Protein AF-A0A958GG19-F1 (afdb_monomer)

Structure (mmCIF, N/CA/C/O backbone):
data_AF-A0A958GG19-F1
#
_entry.id   AF-A0A958GG19-F1
#
loop_
_atom_site.group_PDB
_atom_site.id
_atom_site.type_symbol
_atom_site.label_atom_id
_atom_site.label_alt_id
_atom_site.label_comp_id
_atom_site.label_asym_id
_atom_site.label_entity_id
_atom_site.label_seq_id
_atom_site.pdbx_PDB_ins_code
_atom_site.Cartn_x
_atom_site.Cartn_y
_atom_site.Cartn_z
_atom_site.occupancy
_atom_site.B_iso_or_equiv
_atom_site.auth_seq_id
_atom_site.auth_comp_id
_atom_site.auth_asym_id
_atom_site.auth_atom_id
_atom_site.pdbx_PDB_model_num
ATOM 1 N N . GLU A 1 1 ? 28.521 -25.015 -10.470 1.00 71.38 1 GLU A N 1
ATOM 2 C CA . GLU A 1 1 ? 29.334 -24.547 -11.617 1.00 71.38 1 GLU A CA 1
ATOM 3 C C . GLU A 1 1 ? 28.500 -24.433 -12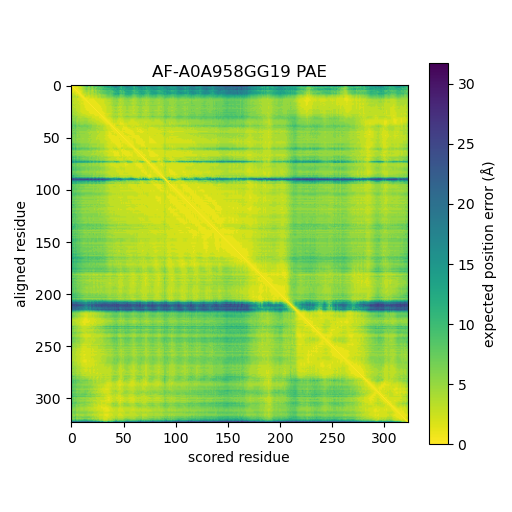.895 1.00 71.38 1 GLU A C 1
ATOM 5 O O . GLU A 1 1 ? 28.503 -23.379 -13.514 1.00 71.38 1 GLU A O 1
ATOM 10 N N . GLU A 1 2 ? 27.721 -25.461 -13.241 1.00 84.31 2 GLU A N 1
ATOM 11 C CA . GLU A 1 2 ? 26.825 -25.481 -14.412 1.00 84.31 2 GLU A CA 1
ATOM 12 C C . GLU A 1 2 ? 25.737 -24.392 -14.393 1.00 84.31 2 GLU A C 1
ATOM 14 O O . GLU A 1 2 ? 25.563 -23.687 -15.382 1.00 84.31 2 GLU A O 1
ATOM 19 N N . TYR A 1 3 ? 25.103 -24.155 -13.238 1.00 83.56 3 TYR A N 1
ATOM 20 C CA . TYR A 1 3 ? 24.168 -23.036 -13.052 1.00 83.56 3 TYR A CA 1
ATOM 21 C C . TYR A 1 3 ? 24.790 -21.683 -13.430 1.00 83.56 3 TYR A C 1
ATOM 23 O O . TYR A 1 3 ? 24.193 -20.913 -14.172 1.00 83.56 3 TYR A O 1
ATOM 31 N N . ASN A 1 4 ? 26.023 -21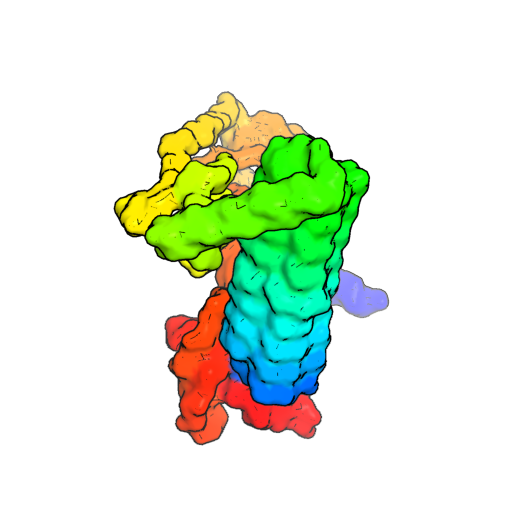.406 -12.989 1.00 82.62 4 ASN A N 1
ATOM 32 C CA . ASN A 1 4 ? 26.688 -20.136 -13.296 1.00 82.62 4 ASN A CA 1
ATOM 33 C C . ASN A 1 4 ? 26.999 -20.010 -14.792 1.00 82.62 4 ASN A C 1
ATOM 35 O O . ASN A 1 4 ? 26.775 -18.944 -15.356 1.00 82.62 4 ASN A O 1
ATOM 39 N N . LYS A 1 5 ? 27.430 -21.101 -15.443 1.00 84.56 5 LYS A N 1
ATOM 40 C CA . LYS A 1 5 ? 27.629 -21.137 -16.902 1.00 84.56 5 LYS A CA 1
ATOM 41 C C . LYS A 1 5 ? 26.323 -20.848 -17.645 1.00 84.56 5 LYS A C 1
ATOM 43 O O . LYS A 1 5 ? 26.326 -20.091 -18.606 1.00 84.56 5 LYS A O 1
ATOM 48 N N . HIS A 1 6 ? 25.201 -21.390 -17.171 1.00 84.69 6 HIS A N 1
ATOM 49 C CA . HIS A 1 6 ? 23.888 -21.130 -17.758 1.00 84.69 6 HIS A CA 1
ATOM 50 C C . HIS A 1 6 ? 23.424 -19.680 -17.541 1.00 84.69 6 HIS A C 1
ATOM 52 O O . HIS A 1 6 ? 22.935 -19.041 -18.468 1.00 84.69 6 HIS A O 1
ATOM 58 N N . ILE A 1 7 ? 23.646 -19.115 -16.350 1.00 83.06 7 ILE A N 1
ATOM 59 C CA . ILE A 1 7 ? 23.328 -17.709 -16.059 1.00 83.06 7 ILE A CA 1
ATOM 60 C C . ILE A 1 7 ? 24.134 -16.742 -16.936 1.00 83.06 7 ILE A C 1
ATOM 62 O O . ILE A 1 7 ? 23.624 -15.685 -17.313 1.00 83.06 7 ILE A O 1
ATOM 66 N N . GLU A 1 8 ? 25.377 -17.079 -17.277 1.00 84.19 8 GLU A N 1
ATOM 67 C CA . GLU A 1 8 ? 26.194 -16.266 -18.183 1.00 84.19 8 GLU A CA 1
ATOM 68 C C . GLU A 1 8 ? 25.620 -16.210 -19.607 1.00 84.19 8 GLU A C 1
ATOM 70 O O . GLU A 1 8 ? 25.700 -15.155 -20.241 1.00 84.19 8 GLU A O 1
ATOM 75 N N . LEU A 1 9 ? 24.945 -17.270 -20.077 1.00 85.69 9 LEU A N 1
ATOM 76 C CA . LEU A 1 9 ? 24.275 -17.288 -21.388 1.00 85.69 9 LEU A CA 1
ATOM 77 C C . LEU A 1 9 ? 23.154 -16.251 -21.493 1.00 85.69 9 LEU A C 1
ATOM 79 O O . LEU A 1 9 ? 22.874 -15.753 -22.582 1.00 85.69 9 LEU A O 1
ATOM 83 N N . PHE A 1 10 ? 22.537 -15.879 -20.368 1.00 87.38 10 PHE A N 1
ATOM 84 C CA . PHE A 1 10 ? 21.498 -14.854 -20.357 1.00 87.38 10 PHE A CA 1
ATOM 85 C C . PHE A 1 10 ? 22.021 -13.450 -20.644 1.00 87.38 10 PHE A C 1
ATOM 87 O O . PHE A 1 10 ? 21.194 -12.561 -20.812 1.00 87.38 10 PHE A O 1
ATOM 94 N N . ASN A 1 11 ? 23.345 -13.228 -20.672 1.00 90.94 11 ASN A N 1
ATOM 95 C CA . ASN A 1 11 ? 23.973 -11.938 -20.966 1.00 90.94 11 ASN A CA 1
ATOM 96 C C . ASN A 1 11 ? 23.213 -10.755 -20.334 1.00 90.94 11 ASN A C 1
ATOM 98 O O . ASN A 1 11 ? 22.752 -9.824 -21.000 1.00 90.94 11 ASN A O 1
ATOM 102 N N . ARG A 1 12 ? 23.031 -10.837 -19.011 1.00 92.38 12 ARG A N 1
ATOM 103 C CA . ARG A 1 12 ? 22.136 -9.949 -18.255 1.00 92.38 12 ARG A CA 1
ATOM 104 C C . ARG A 1 12 ? 22.552 -8.482 -18.270 1.00 92.38 12 ARG A C 1
ATOM 106 O O . ARG A 1 12 ? 21.773 -7.664 -17.807 1.00 92.38 12 ARG A O 1
ATOM 113 N N . GLY A 1 13 ? 23.738 -8.156 -18.788 1.00 95.31 13 GLY A N 1
ATOM 114 C CA . GLY A 1 13 ? 24.214 -6.787 -18.954 1.00 95.31 13 GLY A CA 1
ATOM 115 C C . GLY A 1 13 ? 23.685 -6.096 -20.212 1.00 95.31 13 GLY A C 1
ATOM 116 O O . GLY A 1 13 ? 23.807 -4.876 -20.298 1.00 95.31 13 GLY A O 1
ATOM 117 N N . SER A 1 14 ? 23.100 -6.840 -21.162 1.00 96.81 14 SER A N 1
ATOM 118 C CA . SER A 1 14 ? 22.491 -6.317 -22.392 1.00 96.81 14 SER A CA 1
ATOM 119 C C . SER A 1 14 ? 21.028 -5.924 -22.173 1.00 96.81 14 SER A C 1
ATOM 121 O O . SER A 1 14 ? 20.204 -6.736 -21.749 1.00 96.81 14 SER A O 1
ATOM 123 N N . TYR A 1 15 ? 20.675 -4.686 -22.524 1.00 95.69 15 TYR A N 1
ATOM 124 C CA . TYR A 1 15 ? 19.295 -4.201 -22.462 1.00 95.69 15 TYR A CA 1
ATOM 125 C C . TYR A 1 15 ? 18.375 -4.981 -23.410 1.00 95.69 15 TYR A C 1
ATOM 127 O O . TYR A 1 15 ? 17.296 -5.415 -23.001 1.00 95.69 15 TYR A O 1
ATOM 135 N N . LYS A 1 16 ? 18.799 -5.206 -24.661 1.00 94.88 16 LYS A N 1
ATOM 136 C CA . LYS A 1 16 ? 18.033 -6.004 -25.634 1.00 94.88 16 LYS A CA 1
ATOM 137 C C . LYS A 1 16 ? 17.792 -7.426 -25.138 1.00 94.88 16 LYS A C 1
ATOM 139 O O . LYS A 1 16 ? 16.675 -7.927 -25.274 1.00 94.88 16 LYS A O 1
ATOM 144 N N . GLN A 1 17 ? 18.806 -8.052 -24.542 1.00 95.19 17 GLN A N 1
ATOM 145 C CA . GLN A 1 17 ? 18.675 -9.408 -24.026 1.00 95.19 17 GLN A CA 1
ATOM 146 C C . GLN A 1 17 ? 17.726 -9.469 -22.826 1.00 95.19 17 GLN A C 1
ATOM 148 O O . GLN A 1 17 ? 16.834 -10.311 -22.817 1.00 95.19 17 GLN A O 1
ATOM 153 N N . ILE A 1 18 ? 17.837 -8.546 -21.863 1.00 94.06 18 ILE A N 1
ATOM 154 C CA . ILE A 1 18 ? 16.897 -8.466 -20.733 1.00 94.06 18 ILE A CA 1
ATOM 155 C C . ILE A 1 18 ? 15.462 -8.241 -21.214 1.00 94.06 18 ILE A C 1
ATOM 157 O O . ILE A 1 18 ? 14.554 -8.910 -20.733 1.00 94.06 18 ILE A O 1
ATOM 161 N N . LYS A 1 19 ? 15.239 -7.367 -22.202 1.00 93.25 19 LYS A N 1
ATOM 162 C CA . LYS A 1 19 ? 13.902 -7.146 -22.776 1.00 93.25 19 LYS A CA 1
ATOM 163 C C . LYS A 1 19 ? 13.336 -8.411 -23.432 1.00 93.25 19 LYS A C 1
ATOM 165 O O . LYS A 1 19 ? 12.156 -8.704 -23.272 1.00 93.25 19 LYS A O 1
ATOM 170 N N . SER A 1 20 ? 14.174 -9.166 -24.144 1.00 95.00 20 SER A N 1
ATOM 171 C CA . SER A 1 20 ? 13.795 -10.462 -24.721 1.00 95.00 20 SER A CA 1
ATOM 172 C C . SER A 1 20 ? 13.445 -11.487 -23.638 1.00 95.00 20 SER A C 1
ATOM 174 O O . SER A 1 20 ? 12.422 -12.159 -23.737 1.00 95.00 20 SER A O 1
ATOM 176 N N . LEU A 1 21 ? 14.253 -11.568 -22.577 1.00 93.44 21 LEU A N 1
ATOM 177 C CA . LEU A 1 21 ? 14.013 -12.471 -21.452 1.00 93.44 21 LEU A CA 1
ATOM 178 C C . LEU A 1 21 ? 12.729 -12.120 -20.699 1.00 93.44 21 LEU A C 1
ATOM 180 O O . LEU A 1 21 ? 11.957 -13.017 -20.397 1.00 93.44 21 LEU A O 1
ATOM 184 N N . LEU A 1 22 ? 12.461 -10.836 -20.447 1.00 92.25 22 LEU A N 1
ATOM 185 C CA . LEU A 1 22 ? 11.214 -10.400 -19.812 1.00 92.25 22 LEU A CA 1
ATOM 186 C C . LEU A 1 22 ? 9.989 -10.820 -20.629 1.00 92.25 22 LEU A C 1
ATOM 188 O O . LEU A 1 22 ? 9.039 -11.337 -20.058 1.00 92.25 22 LEU A O 1
ATOM 192 N N . LYS A 1 23 ? 10.043 -10.697 -21.960 1.00 93.75 23 LYS A N 1
ATOM 193 C CA . LYS A 1 23 ? 8.965 -11.173 -22.834 1.00 93.75 23 LYS A CA 1
ATOM 194 C C . LYS A 1 23 ? 8.771 -12.692 -22.743 1.00 93.75 23 LYS A C 1
ATOM 196 O O . LYS A 1 23 ? 7.641 -13.153 -22.655 1.00 93.75 23 LYS A O 1
ATOM 201 N N . GLN A 1 24 ? 9.859 -13.465 -22.732 1.00 94.12 24 GLN A N 1
ATOM 202 C CA . GLN A 1 24 ? 9.783 -14.922 -22.551 1.00 94.12 24 GLN A CA 1
ATOM 203 C C . GLN A 1 24 ? 9.192 -15.292 -21.188 1.00 94.12 24 GLN A C 1
ATOM 205 O O . GLN A 1 24 ? 8.419 -16.236 -21.087 1.00 94.12 24 GLN A O 1
ATOM 210 N N . VAL A 1 25 ? 9.537 -14.536 -20.144 1.00 93.06 25 VAL A N 1
ATOM 211 C CA . VAL A 1 25 ? 8.994 -14.712 -18.795 1.00 93.06 25 VAL A CA 1
ATOM 212 C C . VAL A 1 25 ? 7.498 -14.388 -18.759 1.00 93.06 25 VAL A C 1
ATOM 214 O O . VAL A 1 25 ? 6.735 -15.166 -18.199 1.00 93.06 25 VAL A O 1
ATOM 217 N N . GLU A 1 26 ? 7.058 -13.294 -19.386 1.00 92.50 26 GLU A N 1
ATOM 218 C CA . GLU A 1 26 ? 5.634 -12.952 -19.527 1.00 92.50 26 GLU A CA 1
ATOM 219 C C . GLU A 1 26 ? 4.858 -14.057 -20.261 1.00 92.50 26 GLU A C 1
ATOM 221 O O . GLU A 1 26 ? 3.823 -14.512 -19.780 1.00 92.50 26 GLU A O 1
ATOM 226 N N . GLU A 1 27 ? 5.375 -14.538 -21.395 1.00 94.75 27 GLU A N 1
ATOM 227 C CA . GLU A 1 27 ? 4.767 -15.632 -22.163 1.00 94.75 27 GLU A CA 1
ATOM 228 C C . GLU A 1 27 ? 4.726 -16.942 -21.370 1.00 94.75 27 GLU A C 1
ATOM 230 O O . GLU A 1 27 ? 3.723 -17.653 -21.405 1.00 94.75 27 GLU A O 1
ATOM 235 N N . PHE A 1 28 ? 5.790 -17.260 -20.632 1.00 94.62 28 PHE A N 1
ATOM 236 C CA . PHE A 1 28 ? 5.830 -18.427 -19.757 1.00 94.62 28 PHE A CA 1
ATOM 237 C C . PHE A 1 28 ? 4.744 -18.344 -18.682 1.00 94.62 28 PHE A C 1
ATOM 239 O O . PHE A 1 28 ? 3.958 -19.277 -18.537 1.00 94.62 28 PHE A O 1
ATOM 246 N N . TYR A 1 29 ? 4.654 -17.212 -17.982 1.00 92.44 29 TYR A N 1
ATOM 247 C CA . TYR A 1 29 ? 3.676 -17.012 -16.919 1.00 92.44 29 TYR A CA 1
ATOM 248 C C . TYR A 1 29 ? 2.234 -17.092 -17.418 1.00 92.44 29 TYR A C 1
ATOM 250 O O . TYR A 1 29 ? 1.408 -17.699 -16.752 1.00 92.44 29 TYR A O 1
ATOM 258 N N . LEU A 1 30 ? 1.926 -16.599 -18.620 1.00 92.81 30 LEU A N 1
ATOM 259 C CA . LEU A 1 30 ? 0.582 -16.737 -19.201 1.00 92.81 30 LEU A CA 1
ATOM 260 C C . LEU A 1 30 ? 0.135 -18.193 -19.408 1.00 92.81 30 LEU A C 1
ATOM 262 O O . LEU A 1 30 ? -1.064 -18.449 -19.485 1.00 92.81 30 LEU A O 1
ATOM 266 N N . ASN A 1 31 ? 1.077 -19.134 -19.493 1.00 93.62 31 ASN A N 1
ATOM 267 C CA . ASN A 1 31 ? 0.793 -20.560 -19.644 1.00 93.62 31 ASN A CA 1
ATOM 268 C C . ASN A 1 31 ? 0.763 -21.315 -18.309 1.00 93.62 31 ASN A C 1
ATOM 270 O O . ASN A 1 31 ? 0.554 -22.527 -18.306 1.00 93.62 31 ASN A O 1
ATOM 274 N N . MET A 1 32 ? 0.993 -20.631 -17.186 1.00 94.00 32 MET A N 1
ATOM 275 C CA . MET A 1 32 ? 0.968 -21.248 -15.866 1.00 94.00 32 MET A CA 1
ATOM 276 C C . MET A 1 32 ? -0.408 -21.120 -15.217 1.00 94.00 32 MET A C 1
ATOM 278 O O . MET A 1 32 ? -1.070 -20.093 -15.388 1.00 94.00 32 MET A O 1
ATOM 282 N N . PRO A 1 33 ? -0.859 -22.149 -14.478 1.00 94.12 33 PRO A N 1
ATOM 283 C CA . PRO A 1 33 ? -2.074 -22.042 -13.693 1.00 94.12 33 PRO A CA 1
ATOM 284 C C . PRO A 1 33 ? -1.827 -21.107 -12.505 1.00 94.12 33 PRO A C 1
ATOM 286 O O . PRO A 1 33 ? -0.784 -21.171 -11.856 1.00 94.12 33 PRO A O 1
ATOM 289 N N . TYR A 1 34 ? -2.810 -20.268 -12.199 1.00 94.12 34 TYR A N 1
ATOM 290 C CA . TYR A 1 34 ? -2.841 -19.422 -11.009 1.00 94.12 34 TYR A CA 1
ATOM 291 C C . TYR A 1 34 ? -4.049 -19.776 -10.148 1.00 94.12 34 TYR A C 1
ATOM 293 O O . TYR A 1 34 ? -5.128 -20.039 -10.694 1.00 94.12 34 TYR A O 1
ATOM 301 N N . PRO A 1 35 ? -3.919 -19.746 -8.812 1.00 94.75 35 PRO A N 1
ATOM 302 C CA . PRO A 1 35 ? -5.089 -19.796 -7.958 1.00 94.75 35 PRO A CA 1
ATOM 303 C C . PRO A 1 35 ? -5.872 -18.487 -8.114 1.00 94.75 35 PRO A C 1
ATOM 305 O O . PRO A 1 35 ? -5.291 -17.419 -8.297 1.00 94.75 35 PRO A O 1
ATOM 308 N N . ALA A 1 36 ? -7.199 -18.566 -8.040 1.00 94.88 36 ALA A N 1
ATOM 309 C CA . ALA A 1 36 ? -8.071 -17.395 -8.113 1.00 94.88 36 ALA A CA 1
ATOM 310 C C . ALA A 1 36 ? -7.736 -16.353 -7.038 1.00 94.88 36 ALA A C 1
ATOM 312 O O . ALA A 1 36 ? -7.729 -15.161 -7.332 1.00 94.88 36 ALA A O 1
ATOM 313 N N . CYS A 1 37 ? -7.399 -16.820 -5.837 1.00 94.88 37 CYS A N 1
ATOM 314 C CA . CYS A 1 37 ? -6.815 -16.029 -4.765 1.00 94.88 37 CYS A CA 1
ATOM 315 C C . CYS A 1 37 ? -5.697 -16.847 -4.111 1.00 94.88 37 CYS A C 1
ATOM 317 O O . CYS A 1 37 ? -5.840 -18.056 -3.925 1.00 94.88 37 CYS A O 1
ATOM 319 N N . ASP A 1 38 ? -4.601 -16.208 -3.726 1.00 93.69 38 ASP A N 1
ATOM 320 C CA . ASP A 1 38 ? -3.527 -16.837 -2.968 1.00 93.69 38 ASP A CA 1
ATOM 321 C C . ASP A 1 38 ? -3.896 -16.875 -1.480 1.00 93.69 38 ASP A C 1
ATOM 323 O O . ASP A 1 38 ? -3.748 -15.905 -0.732 1.00 93.69 38 ASP A O 1
ATOM 327 N N . MET A 1 39 ? -4.487 -17.991 -1.061 1.00 93.31 39 MET A N 1
ATOM 328 C CA . MET A 1 39 ? -5.016 -18.166 0.286 1.00 93.31 39 MET A CA 1
ATOM 329 C C . MET A 1 39 ? -4.652 -19.540 0.836 1.00 93.31 39 MET A C 1
ATOM 331 O O . MET A 1 39 ? -4.818 -20.556 0.161 1.00 93.31 39 MET A O 1
ATOM 335 N N . ASN A 1 40 ? -4.191 -19.602 2.088 1.00 92.06 40 ASN A N 1
ATOM 336 C CA . ASN A 1 40 ? -3.836 -20.876 2.710 1.00 92.06 40 ASN A CA 1
ATOM 337 C C . ASN A 1 40 ? -4.071 -20.889 4.229 1.00 92.06 40 ASN A C 1
ATOM 339 O O . ASN A 1 40 ? -3.765 -19.921 4.921 1.00 92.06 40 ASN A O 1
ATOM 343 N N . ARG A 1 41 ? -4.546 -22.027 4.756 1.00 94.12 41 ARG A N 1
ATOM 344 C CA . ARG A 1 41 ? -4.829 -22.251 6.188 1.00 94.12 41 ARG A CA 1
ATOM 345 C C . ARG A 1 41 ? -5.747 -21.182 6.791 1.00 94.12 41 ARG A C 1
ATOM 347 O O . ARG A 1 41 ? -5.449 -20.630 7.843 1.00 94.12 41 ARG A O 1
ATOM 354 N N . ASN A 1 42 ? -6.857 -20.898 6.115 1.00 95.88 42 ASN A N 1
ATOM 355 C CA . ASN A 1 42 ? -7.826 -19.900 6.557 1.00 95.88 42 ASN A CA 1
ATOM 356 C C . ASN A 1 42 ? -9.183 -20.522 6.894 1.00 95.88 42 ASN A C 1
ATOM 358 O O . ASN A 1 42 ? -9.569 -21.526 6.297 1.00 95.88 42 ASN A O 1
ATOM 362 N N . GLU A 1 43 ? -9.931 -19.876 7.785 1.00 97.31 43 GLU A N 1
ATOM 363 C CA . GLU A 1 43 ? -11.316 -20.220 8.124 1.00 97.31 43 GLU A CA 1
ATOM 364 C C . GLU A 1 43 ? -12.219 -19.007 7.859 1.00 97.31 43 GLU A C 1
ATOM 366 O O . GLU A 1 43 ? -12.044 -17.960 8.473 1.00 97.31 43 GLU A O 1
ATOM 371 N N . ASN A 1 44 ? -13.193 -19.130 6.952 1.00 96.62 44 ASN A N 1
ATOM 372 C CA . ASN A 1 44 ? -14.143 -18.057 6.615 1.00 96.62 44 ASN A CA 1
ATOM 373 C C . ASN A 1 44 ? -13.477 -16.721 6.226 1.00 96.62 44 ASN A C 1
ATOM 375 O O . ASN A 1 44 ? -13.855 -15.663 6.727 1.00 96.62 44 ASN A O 1
ATOM 379 N N . CYS A 1 45 ? -12.483 -16.764 5.336 1.00 96.81 45 CYS A N 1
ATOM 380 C CA . CYS A 1 45 ? -11.820 -15.561 4.832 1.00 96.81 45 CYS A CA 1
ATOM 381 C C . CYS A 1 45 ? -12.172 -15.285 3.367 1.00 96.81 45 CYS A C 1
ATOM 383 O O . CYS A 1 45 ? -12.421 -16.213 2.597 1.00 96.81 45 CYS A O 1
ATOM 385 N N . SER A 1 46 ? -12.118 -14.016 2.967 1.00 95.81 46 SER A N 1
ATOM 386 C CA . SER A 1 46 ? -12.229 -13.577 1.573 1.00 95.81 46 SER A CA 1
ATOM 387 C C . SER A 1 46 ? -11.240 -12.454 1.267 1.00 95.81 46 SER A C 1
ATOM 389 O O . SER A 1 46 ? -10.993 -11.595 2.114 1.00 95.81 46 SER A O 1
ATOM 391 N N . GLY A 1 47 ? -10.683 -12.472 0.055 1.00 95.44 47 GLY A N 1
ATOM 392 C CA . GLY A 1 47 ? -9.707 -11.499 -0.435 1.00 95.44 47 GLY A CA 1
ATOM 393 C C . GLY A 1 47 ? -8.525 -12.185 -1.115 1.00 95.44 47 GLY A C 1
ATOM 394 O O . GLY A 1 47 ? -8.730 -13.203 -1.772 1.00 95.44 47 GLY A O 1
ATOM 395 N N . ASP A 1 48 ? -7.314 -11.650 -0.975 1.00 95.25 48 ASP A N 1
ATOM 396 C CA . ASP A 1 48 ? -6.098 -12.206 -1.593 1.00 95.25 48 ASP A CA 1
ATOM 397 C C . ASP A 1 48 ? -4.902 -12.133 -0.640 1.00 95.25 48 ASP A C 1
ATOM 399 O O . ASP A 1 48 ? -4.874 -11.280 0.247 1.00 95.25 48 ASP A O 1
ATOM 403 N N . PHE A 1 49 ? -3.908 -13.004 -0.812 1.00 94.81 49 PHE A N 1
ATOM 404 C CA . PHE A 1 49 ? -2.724 -13.092 0.058 1.00 94.81 49 PHE A CA 1
ATOM 405 C C . PHE A 1 49 ? -3.063 -13.226 1.556 1.00 94.81 49 PHE A C 1
ATOM 407 O O . PHE A 1 49 ? -2.454 -12.579 2.413 1.00 94.81 49 PHE A O 1
ATOM 414 N N . ILE A 1 50 ? -4.044 -14.067 1.890 1.00 96.12 50 ILE A N 1
ATOM 415 C CA . ILE A 1 50 ? -4.474 -14.288 3.278 1.00 96.12 50 ILE A CA 1
ATOM 416 C C . ILE A 1 50 ? -3.918 -15.613 3.792 1.00 96.12 50 ILE A C 1
ATOM 418 O O . ILE A 1 50 ? -4.086 -16.652 3.148 1.00 96.12 50 ILE A O 1
ATOM 422 N N . TYR A 1 51 ? -3.318 -15.606 4.982 1.00 96.50 51 TYR A N 1
ATOM 423 C CA . TYR A 1 51 ? -2.679 -16.794 5.546 1.00 96.50 51 TYR A CA 1
ATOM 424 C C . TYR A 1 51 ? -2.943 -16.959 7.041 1.00 96.50 51 TYR A C 1
ATOM 426 O O . TYR A 1 51 ? -2.864 -15.986 7.794 1.00 96.50 51 TYR A O 1
ATOM 434 N N . ASN A 1 52 ? -3.174 -18.197 7.490 1.00 97.62 52 ASN A N 1
ATOM 435 C CA . ASN A 1 52 ? -3.328 -18.547 8.912 1.00 97.62 52 ASN A CA 1
ATOM 436 C C . ASN A 1 52 ? -4.363 -17.667 9.641 1.00 97.62 52 ASN A C 1
ATOM 438 O O . ASN A 1 52 ? -4.137 -17.272 10.782 1.00 97.62 52 ASN A O 1
ATOM 442 N N . SER A 1 53 ? -5.439 -17.279 8.959 1.00 97.62 53 SER A N 1
ATOM 443 C CA . SER A 1 53 ? -6.362 -16.245 9.437 1.00 97.62 53 SER A CA 1
ATOM 444 C C . SER A 1 53 ? -7.800 -16.748 9.498 1.00 97.62 53 SER A C 1
ATOM 446 O O . SER A 1 53 ? -8.167 -17.707 8.816 1.00 97.62 53 SER A O 1
ATOM 448 N N . LYS A 1 54 ? -8.630 -16.088 10.304 1.00 98.00 54 LYS A N 1
ATOM 449 C CA . LYS A 1 54 ? -10.015 -16.492 10.550 1.00 98.00 54 LYS A CA 1
ATOM 450 C C . LYS A 1 54 ? -10.977 -15.310 10.484 1.00 98.00 54 LYS A C 1
ATOM 452 O O . LYS A 1 54 ? -10.653 -14.226 10.955 1.00 98.00 54 LYS A O 1
ATOM 457 N N . ASN A 1 55 ? -12.157 -15.508 9.899 1.00 97.69 55 ASN A N 1
ATOM 458 C CA . ASN A 1 55 ? -13.220 -14.498 9.805 1.00 97.69 55 ASN A CA 1
ATOM 459 C C . ASN A 1 55 ? -12.740 -13.144 9.235 1.00 97.69 55 ASN A C 1
ATOM 461 O O . ASN A 1 55 ? -13.176 -12.081 9.677 1.00 97.69 55 ASN A O 1
ATOM 465 N N . CYS A 1 56 ? -11.803 -13.171 8.284 1.00 96.88 56 CYS A N 1
ATOM 466 C CA . CYS A 1 56 ? -11.270 -11.968 7.646 1.00 96.88 56 CYS A CA 1
ATOM 467 C C . CYS A 1 56 ? -12.003 -11.701 6.331 1.00 96.88 56 CYS A C 1
ATOM 469 O O . CYS A 1 56 ? -11.822 -12.431 5.356 1.00 96.88 56 CYS A O 1
ATOM 471 N N . ASN A 1 57 ? -12.829 -10.659 6.300 1.00 96.19 57 ASN A N 1
ATOM 472 C CA . ASN A 1 57 ? -13.713 -10.380 5.173 1.00 96.19 57 ASN A CA 1
ATOM 473 C C . ASN A 1 57 ? -13.151 -9.275 4.275 1.00 96.19 57 ASN A C 1
ATOM 475 O O . ASN A 1 57 ? -12.926 -8.150 4.722 1.00 96.19 57 ASN A O 1
ATOM 479 N N . ASN A 1 58 ? -12.988 -9.597 2.992 1.00 95.00 58 ASN A N 1
ATOM 480 C CA . ASN A 1 58 ? -12.476 -8.706 1.955 1.00 95.00 58 ASN A CA 1
ATOM 481 C C . ASN A 1 58 ? -11.146 -8.031 2.348 1.00 95.00 58 ASN A C 1
ATOM 483 O O . ASN A 1 58 ? -10.986 -6.817 2.226 1.00 95.00 58 ASN A O 1
ATOM 487 N N . CYS A 1 59 ? -10.217 -8.825 2.887 1.00 95.31 59 CYS A N 1
ATOM 488 C CA . CYS A 1 59 ? -8.882 -8.378 3.279 1.00 95.31 59 CYS A CA 1
ATOM 489 C C . CYS A 1 59 ? -7.868 -8.734 2.196 1.00 95.31 59 CYS A C 1
ATOM 491 O O . CYS A 1 59 ? -7.902 -9.813 1.623 1.00 95.31 59 CYS A O 1
ATOM 493 N N . PHE A 1 60 ? -6.905 -7.866 1.953 1.00 93.94 60 PHE A N 1
ATOM 494 C CA . PHE A 1 60 ? -5.870 -8.103 0.965 1.00 93.94 60 PHE A CA 1
ATOM 495 C C . PHE A 1 60 ? -4.526 -8.041 1.686 1.00 93.94 60 PHE A C 1
ATOM 497 O O . PHE A 1 60 ? -4.237 -7.107 2.425 1.00 93.94 60 PHE A O 1
ATOM 504 N N . THR A 1 61 ? -3.728 -9.084 1.542 1.00 91.19 61 THR A N 1
ATOM 505 C CA . THR A 1 61 ? -2.482 -9.297 2.277 1.00 91.19 61 THR A CA 1
ATOM 506 C C . THR A 1 61 ? -2.622 -9.180 3.795 1.00 91.19 61 THR A C 1
ATOM 508 O O . THR A 1 61 ? -2.471 -8.120 4.413 1.00 91.19 61 THR A O 1
ATOM 511 N N . THR A 1 62 ? -2.915 -10.309 4.429 1.00 93.25 62 THR A N 1
ATOM 512 C CA . THR A 1 62 ? -3.077 -10.398 5.881 1.00 93.25 62 THR A CA 1
ATOM 513 C C . THR A 1 62 ? -2.616 -11.763 6.375 1.00 93.25 62 THR A C 1
ATOM 515 O O . THR A 1 62 ? -2.930 -12.795 5.786 1.00 93.25 62 THR A O 1
ATOM 518 N N . VAL A 1 63 ? -1.868 -11.778 7.475 1.00 95.44 63 VAL A N 1
ATOM 519 C CA . VAL A 1 63 ? -1.311 -13.004 8.059 1.00 95.44 63 VAL A CA 1
ATOM 520 C C . VAL A 1 63 ? -1.676 -13.077 9.536 1.00 95.44 63 VAL A C 1
ATOM 522 O O . VAL A 1 63 ? -1.616 -12.058 10.224 1.00 95.44 63 VAL A O 1
ATOM 525 N N . GLU A 1 64 ? -2.041 -14.264 10.026 1.00 96.88 64 GLU A N 1
ATOM 526 C CA . GLU A 1 64 ? -2.295 -14.526 11.454 1.00 96.88 64 GLU A CA 1
ATOM 527 C C . GLU A 1 64 ? -3.298 -13.549 12.091 1.00 96.88 64 GLU A C 1
ATOM 529 O O . GLU A 1 64 ? -3.064 -13.035 13.181 1.00 96.88 64 GLU A O 1
ATOM 534 N N . SER A 1 65 ? -4.388 -13.234 11.390 1.00 96.50 65 SER A N 1
ATOM 535 C CA . SER A 1 65 ? -5.383 -12.259 11.856 1.00 96.50 65 SER A CA 1
ATOM 536 C C . SER A 1 65 ? -6.759 -12.888 12.055 1.00 96.50 65 SER A C 1
ATOM 538 O O . SER A 1 65 ? -7.106 -13.872 11.397 1.00 96.50 65 SER A O 1
ATOM 540 N N . GLU A 1 66 ? -7.547 -12.323 12.968 1.00 96.75 66 GLU A N 1
ATOM 541 C CA . GLU A 1 66 ? -8.882 -12.824 13.310 1.00 96.75 66 GLU A CA 1
ATOM 542 C C . GLU A 1 66 ? -9.905 -11.689 13.405 1.00 96.75 66 GLU A C 1
ATOM 544 O O . GLU A 1 66 ? -9.594 -10.597 13.888 1.00 96.75 66 GLU A O 1
ATOM 549 N N . ASP A 1 67 ? -11.127 -11.954 12.940 1.00 96.69 67 ASP A N 1
ATOM 550 C CA . ASP A 1 67 ? -12.271 -11.038 13.019 1.00 96.69 67 ASP A CA 1
ATOM 551 C C . ASP A 1 67 ? -11.946 -9.649 12.446 1.00 96.69 67 ASP A C 1
ATOM 553 O O . ASP A 1 67 ? -12.124 -8.616 13.097 1.00 96.69 67 ASP A O 1
ATOM 557 N N . CYS A 1 68 ? -11.407 -9.628 11.223 1.00 95.75 68 CYS A N 1
ATOM 558 C CA . CYS A 1 68 ? -11.006 -8.397 10.550 1.00 95.75 68 CYS A CA 1
ATOM 559 C C . CYS A 1 68 ? -11.830 -8.113 9.292 1.00 95.75 68 CYS A C 1
ATOM 561 O O . CYS A 1 68 ? -12.373 -9.020 8.661 1.00 95.75 68 CYS A O 1
ATOM 563 N N . SER A 1 69 ? -11.946 -6.846 8.899 1.00 94.62 69 SER A N 1
ATOM 564 C CA . SER A 1 69 ? -12.593 -6.479 7.631 1.00 94.62 69 SER A CA 1
ATOM 565 C C . SER A 1 69 ? -11.887 -5.315 6.938 1.00 94.62 69 SER A C 1
ATOM 567 O O . SER A 1 69 ? -11.521 -4.338 7.580 1.00 94.62 69 SER A O 1
ATOM 569 N N . PHE A 1 70 ? -11.698 -5.434 5.623 1.00 86.69 70 PHE A N 1
ATOM 570 C CA . PHE A 1 70 ? -11.112 -4.415 4.737 1.00 86.69 70 PHE A CA 1
ATOM 571 C C . PHE A 1 70 ? -9.692 -3.919 5.105 1.00 86.69 70 PHE A C 1
ATOM 573 O O . PHE A 1 70 ? -9.448 -2.715 5.166 1.00 86.69 70 PHE A O 1
ATOM 580 N N . VAL A 1 71 ? -8.723 -4.817 5.334 1.00 81.31 71 VAL A N 1
ATOM 581 C CA . VAL A 1 71 ? -7.305 -4.438 5.566 1.00 81.31 71 VAL A CA 1
ATOM 582 C C . VAL A 1 71 ? -6.438 -4.664 4.314 1.00 81.31 71 VAL A C 1
ATOM 584 O O . VAL A 1 71 ? -6.532 -5.748 3.750 1.00 81.31 71 VAL A O 1
ATOM 587 N N . PHE A 1 72 ? -5.592 -3.700 3.893 1.00 81.56 72 PHE A N 1
ATOM 588 C CA . PHE A 1 72 ? -4.609 -3.843 2.779 1.00 81.56 72 PHE A CA 1
ATOM 589 C C . PHE A 1 72 ? -3.314 -3.008 2.935 1.00 81.56 72 PHE A C 1
ATOM 591 O O . PHE A 1 72 ? -3.132 -1.988 2.295 1.00 81.56 72 PHE A O 1
ATOM 598 N N . GLU A 1 73 ? -2.308 -3.305 3.740 1.00 79.62 73 GLU A N 1
ATOM 599 C CA . GLU A 1 73 ? -1.843 -4.600 4.221 1.00 79.62 73 GLU A CA 1
ATOM 600 C C . GLU A 1 73 ? -1.666 -4.605 5.739 1.00 79.62 73 GLU A C 1
ATOM 602 O O . GLU A 1 73 ? -1.505 -3.553 6.361 1.00 79.62 73 GLU A O 1
ATOM 607 N N . GLY A 1 74 ? -1.624 -5.790 6.337 1.00 82.56 74 GLY A N 1
ATOM 608 C CA . GLY A 1 74 ? -1.385 -5.937 7.763 1.00 82.56 74 GLY A CA 1
ATOM 609 C C . GLY A 1 74 ? -0.977 -7.342 8.173 1.00 82.56 74 GLY A C 1
ATOM 610 O O . GLY A 1 74 ? -0.702 -8.207 7.345 1.00 82.56 74 GLY A O 1
ATOM 611 N N . GLY A 1 75 ? -0.929 -7.581 9.476 1.00 90.31 75 GLY A N 1
ATOM 612 C CA . GLY A 1 75 ? -0.636 -8.897 10.028 1.00 90.31 75 GLY A CA 1
ATOM 613 C C . GLY A 1 75 ? -0.730 -8.885 11.542 1.00 90.31 75 GLY A C 1
ATOM 614 O O . GLY A 1 75 ? -0.440 -7.866 12.166 1.00 90.31 75 GLY A O 1
ATOM 615 N N . ARG A 1 76 ? -1.144 -10.014 12.120 1.00 95.38 76 ARG A N 1
ATOM 616 C CA . ARG A 1 76 ? -1.403 -10.160 13.558 1.00 95.38 76 ARG A CA 1
ATOM 617 C C . ARG A 1 76 ? -2.367 -9.094 14.078 1.00 95.38 76 ARG A C 1
ATOM 619 O O . ARG A 1 76 ? -2.127 -8.487 15.121 1.00 95.38 76 ARG A O 1
ATOM 626 N N . ASN A 1 77 ? -3.436 -8.860 13.317 1.00 95.38 77 ASN A N 1
ATOM 627 C CA . ASN A 1 77 ? -4.513 -7.950 13.681 1.00 95.38 77 ASN A CA 1
ATOM 628 C C . ASN A 1 77 ? -5.721 -8.738 14.194 1.00 95.38 77 ASN A C 1
ATOM 630 O O . ASN A 1 77 ? -6.061 -9.789 13.655 1.00 95.38 77 ASN A O 1
ATOM 634 N N . PHE A 1 78 ? -6.379 -8.229 15.233 1.00 95.25 78 PHE A N 1
ATOM 635 C CA . PHE A 1 78 ? -7.500 -8.920 15.871 1.00 95.25 78 PHE A CA 1
ATOM 636 C C . PHE A 1 78 ? -8.652 -7.960 16.113 1.00 95.25 78 PHE A C 1
ATOM 638 O O . PHE A 1 78 ? -8.427 -6.889 16.678 1.00 95.25 78 PHE A O 1
ATOM 645 N N . ASN A 1 79 ? -9.879 -8.360 15.766 1.00 95.00 79 ASN A N 1
ATOM 646 C CA . ASN A 1 79 ? -11.086 -7.552 15.955 1.00 95.00 79 ASN A CA 1
ATOM 647 C C . ASN A 1 79 ? -10.894 -6.129 15.417 1.00 95.00 79 ASN A C 1
ATOM 649 O O . ASN A 1 79 ? -10.945 -5.175 16.184 1.00 95.00 79 ASN A O 1
ATOM 653 N N . SER A 1 80 ? -10.549 -5.968 14.145 1.00 94.31 80 SER A N 1
ATOM 654 C CA . SER A 1 80 ? -10.194 -4.657 13.591 1.00 94.31 80 SER A CA 1
ATOM 655 C C . SER A 1 80 ? -10.757 -4.472 12.194 1.00 94.31 80 SER A C 1
ATOM 657 O O . SER A 1 80 ? -10.932 -5.431 11.451 1.00 94.31 80 SER A O 1
ATOM 659 N N . GLN A 1 81 ? -11.030 -3.240 11.800 1.00 93.56 81 GLN A N 1
ATOM 660 C CA . GLN A 1 81 ? -11.595 -2.976 10.483 1.00 93.56 81 GLN A CA 1
ATOM 661 C C . GLN A 1 81 ? -10.943 -1.746 9.839 1.00 93.56 81 GLN A C 1
ATOM 663 O O . GLN A 1 81 ? -10.268 -0.993 10.530 1.00 93.56 81 GLN A O 1
ATOM 668 N N . ASP A 1 82 ? -11.061 -1.642 8.514 1.00 93.44 82 ASP A N 1
ATOM 669 C CA . ASP A 1 82 ? -10.593 -0.566 7.638 1.00 93.44 82 ASP A CA 1
ATOM 670 C C . ASP A 1 82 ? -9.157 -0.085 7.935 1.00 93.44 82 ASP A C 1
ATOM 672 O O . ASP A 1 82 ? -8.895 1.064 8.294 1.00 93.44 82 ASP A O 1
ATOM 676 N N . LEU A 1 83 ? -8.185 -0.985 7.790 1.00 94.00 83 LEU A N 1
ATOM 677 C CA . LEU A 1 83 ? -6.778 -0.680 8.059 1.00 94.00 83 LEU A CA 1
ATOM 678 C C . LEU A 1 83 ? -5.955 -0.583 6.767 1.00 94.00 83 LEU A C 1
ATOM 680 O O . LEU A 1 83 ? -6.174 -1.322 5.808 1.00 94.00 83 LEU A O 1
ATOM 684 N N . TYR A 1 84 ? -4.923 0.262 6.770 1.00 94.50 84 TYR A N 1
ATOM 685 C CA . TYR A 1 84 ? -3.948 0.336 5.678 1.00 94.50 84 TYR A CA 1
ATOM 686 C C . TYR A 1 84 ? -2.516 0.404 6.216 1.00 94.50 84 TYR A C 1
ATOM 688 O O . TYR A 1 84 ? -2.141 1.378 6.871 1.00 94.50 84 TYR A O 1
ATOM 696 N N . ALA A 1 85 ? -1.704 -0.616 5.920 1.00 94.38 85 ALA A N 1
ATOM 697 C CA . ALA A 1 85 ? -0.335 -0.767 6.427 1.00 94.38 85 ALA A CA 1
ATOM 698 C C . ALA A 1 85 ? -0.273 -0.810 7.970 1.00 94.38 85 ALA A C 1
ATOM 700 O O . ALA A 1 85 ? 0.431 -0.021 8.600 1.00 94.38 85 ALA A O 1
ATOM 701 N N . VAL A 1 86 ? -1.047 -1.702 8.596 1.00 94.56 86 VAL A N 1
ATOM 702 C CA . VAL A 1 86 ? -1.168 -1.794 10.064 1.00 94.56 86 VAL A CA 1
ATOM 703 C C . VAL A 1 86 ? -0.835 -3.191 10.566 1.00 94.56 86 VAL A C 1
ATOM 705 O O . VAL A 1 86 ? -1.378 -4.173 10.067 1.00 94.56 86 VAL A O 1
ATOM 708 N N . TYR A 1 87 ? 0.024 -3.282 11.581 1.00 94.00 87 TYR A N 1
ATOM 709 C CA . TYR A 1 87 ? 0.572 -4.554 12.059 1.00 94.00 87 TYR A CA 1
ATOM 710 C C . TYR A 1 87 ? 0.510 -4.673 13.579 1.00 94.00 87 TYR A C 1
ATOM 712 O O . TYR A 1 87 ? 0.721 -3.694 14.292 1.00 94.00 87 TYR A O 1
ATOM 720 N N . ASP A 1 88 ? 0.352 -5.890 14.086 1.00 93.94 88 ASP A N 1
ATOM 721 C CA . ASP A 1 88 ? 0.480 -6.224 15.509 1.00 93.94 88 ASP A CA 1
ATOM 722 C C . ASP A 1 88 ? -0.507 -5.464 16.401 1.00 93.94 88 ASP A C 1
ATOM 724 O O . ASP A 1 88 ? -0.158 -4.973 17.479 1.00 93.94 88 ASP A O 1
ATOM 728 N N . CYS A 1 89 ? -1.742 -5.320 15.931 1.00 88.81 89 CYS A N 1
ATOM 729 C CA . CYS A 1 89 ? -2.799 -4.636 16.660 1.00 88.81 89 CYS A CA 1
ATOM 730 C C . CYS A 1 89 ? -3.756 -5.647 17.287 1.00 88.81 89 CYS A C 1
ATOM 732 O O . CYS A 1 89 ? -4.323 -6.505 16.615 1.00 88.81 89 CYS A O 1
ATOM 734 N N . SER A 1 90 ? -3.975 -5.531 18.592 1.00 74.81 90 SER A N 1
ATOM 735 C CA . SER A 1 90 ? -4.906 -6.389 19.314 1.00 74.81 90 SER A CA 1
ATOM 736 C C . SER A 1 90 ? -6.158 -5.597 19.696 1.00 74.81 90 SER A C 1
ATOM 738 O O . SER A 1 90 ? -6.106 -4.669 20.494 1.00 74.81 90 SER A O 1
ATOM 740 N N . GLY A 1 91 ? -7.318 -5.962 19.150 1.00 74.38 91 GLY A N 1
ATOM 741 C CA . GLY A 1 91 ? -8.610 -5.374 19.529 1.00 74.38 91 GLY A CA 1
ATOM 742 C C . GLY A 1 91 ? -8.999 -4.113 18.749 1.00 74.38 91 GLY A C 1
ATOM 743 O O . GLY A 1 91 ? -8.230 -3.642 17.929 1.00 74.38 91 GLY A O 1
ATOM 744 N N . LEU A 1 92 ? -10.199 -3.584 19.042 1.00 78.75 92 LEU A N 1
ATOM 745 C CA . LEU A 1 92 ? -11.086 -2.747 18.197 1.00 78.75 92 LEU A CA 1
ATOM 746 C C . LEU A 1 92 ? -10.500 -1.453 17.593 1.00 78.75 92 LEU A C 1
ATOM 748 O O . LEU A 1 92 ? -10.976 -0.350 17.868 1.00 78.75 92 LEU A O 1
ATOM 752 N N . VAL A 1 93 ? -9.495 -1.600 16.729 1.00 90.00 93 VAL A N 1
ATOM 753 C CA . VAL A 1 93 ? -8.978 -0.569 15.825 1.00 90.00 93 VAL A CA 1
ATOM 754 C C . VAL A 1 93 ? -9.888 -0.467 14.606 1.00 90.00 93 VAL A C 1
ATOM 756 O O . VAL A 1 93 ? -10.219 -1.489 14.015 1.00 90.00 93 VAL A O 1
ATOM 759 N N . TYR A 1 94 ? -10.298 0.747 14.215 1.00 86.75 94 TYR A N 1
ATOM 760 C CA . TYR A 1 94 ? -11.263 0.909 13.113 1.00 86.75 94 TYR A CA 1
ATOM 761 C C . TYR A 1 94 ? -10.818 1.728 11.896 1.00 86.75 94 TYR A C 1
ATOM 763 O O . TYR A 1 94 ? -11.270 1.446 10.813 1.00 86.75 94 TYR A O 1
ATOM 771 N N . GLN A 1 95 ? -9.957 2.728 11.974 1.00 84.94 95 GLN A N 1
ATOM 772 C CA . GLN A 1 95 ? -9.407 3.321 10.746 1.00 84.94 95 GLN A CA 1
ATOM 773 C C . GLN A 1 95 ? -8.016 3.772 11.119 1.00 84.94 95 GLN A C 1
ATOM 775 O O . GLN A 1 95 ? -7.848 4.797 11.785 1.00 84.94 95 GLN A O 1
ATOM 780 N N . ALA A 1 96 ? -7.033 2.933 10.832 1.00 95.31 96 ALA A N 1
ATOM 781 C CA . ALA A 1 96 ? -5.647 3.218 11.143 1.00 95.31 96 ALA A CA 1
ATOM 782 C C . ALA A 1 96 ? -4.794 3.097 9.888 1.00 95.31 96 ALA A C 1
ATOM 784 O O . ALA A 1 96 ? -5.004 2.223 9.046 1.00 95.31 96 ALA A O 1
ATOM 785 N N . VAL A 1 97 ? -3.822 3.995 9.783 1.00 95.12 97 VAL A N 1
ATOM 786 C CA . VAL A 1 97 ? -2.908 4.082 8.648 1.00 95.12 97 VAL A CA 1
ATOM 787 C C . VAL A 1 97 ? -1.476 4.032 9.162 1.00 95.12 97 VAL A C 1
ATOM 789 O O . VAL A 1 97 ? -1.127 4.788 10.073 1.00 95.12 97 VAL A O 1
ATOM 792 N N . ASN A 1 98 ? -0.648 3.166 8.574 1.00 94.94 98 ASN A N 1
ATOM 793 C CA . ASN A 1 98 ? 0.793 3.079 8.836 1.00 94.94 98 ASN A CA 1
ATOM 794 C C . ASN A 1 98 ? 1.133 2.981 10.337 1.00 94.94 98 ASN A C 1
ATOM 796 O O . ASN A 1 98 ? 1.867 3.805 10.873 1.00 94.94 98 ASN A O 1
ATOM 800 N N . SER A 1 99 ? 0.521 2.044 11.058 1.00 95.88 99 SER A N 1
ATOM 801 C CA . SER A 1 99 ? 0.541 2.022 12.530 1.00 95.88 99 SER A CA 1
ATOM 802 C C . SER A 1 99 ? 0.819 0.624 13.085 1.00 95.88 99 SER A C 1
ATOM 804 O O . SER A 1 99 ? 0.655 -0.375 12.390 1.00 95.88 99 SER A O 1
ATOM 806 N N . THR A 1 100 ? 1.272 0.529 14.339 1.00 96.19 100 THR A N 1
ATOM 807 C CA . THR A 1 100 ? 1.519 -0.781 14.973 1.00 96.19 100 THR A CA 1
ATOM 808 C C . THR A 1 100 ? 1.331 -0.763 16.484 1.00 96.19 100 THR A C 1
ATOM 810 O O . THR A 1 100 ? 1.444 0.298 17.102 1.00 96.19 100 THR A O 1
ATOM 813 N N . GLY A 1 101 ? 1.057 -1.918 17.094 1.00 96.00 101 GLY A N 1
ATOM 814 C CA . GLY A 1 101 ? 0.952 -2.037 18.549 1.00 96.00 101 GLY A CA 1
ATOM 815 C C . GLY A 1 101 ? -0.213 -1.224 19.108 1.00 96.00 101 GLY A C 1
ATOM 816 O O . GLY A 1 101 ? -0.058 -0.516 20.102 1.00 96.00 101 GLY A O 1
ATOM 817 N N . LEU A 1 102 ? -1.351 -1.248 18.416 1.00 96.88 102 LEU A N 1
ATOM 818 C CA . LEU A 1 102 ? -2.548 -0.516 18.826 1.00 96.88 102 LEU A CA 1
ATOM 819 C C . LEU A 1 102 ? -3.479 -1.421 19.631 1.00 96.88 102 LEU A C 1
ATOM 821 O O . LEU A 1 102 ? -3.634 -2.597 19.304 1.00 96.88 102 LEU A O 1
ATOM 825 N N . TYR A 1 103 ? -4.118 -0.843 20.645 1.00 96.31 103 TYR A N 1
ATOM 826 C CA . TYR A 1 103 ? -5.150 -1.499 21.446 1.00 96.31 103 TYR A CA 1
ATOM 827 C C . TYR A 1 103 ? -6.262 -0.506 21.788 1.00 96.31 103 TYR A C 1
ATOM 829 O O . TYR A 1 103 ? -5.975 0.608 22.230 1.00 96.31 103 TYR A O 1
ATOM 837 N N . ASN A 1 104 ? -7.529 -0.885 21.597 1.00 95.69 104 ASN A N 1
ATOM 838 C CA . ASN A 1 104 ? -8.694 -0.053 21.948 1.00 95.69 104 ASN A CA 1
ATOM 839 C C . ASN A 1 104 ? -8.553 1.419 21.487 1.00 95.69 104 ASN A C 1
ATOM 841 O O . ASN A 1 104 ? -8.646 2.352 22.284 1.00 95.69 104 ASN A O 1
ATOM 845 N N . SER A 1 105 ? -8.198 1.631 20.218 1.00 95.50 105 SER A N 1
ATOM 846 C CA . SER A 1 105 ? -7.844 2.952 19.680 1.00 95.50 105 SER A CA 1
ATOM 847 C C . SER A 1 105 ? -8.436 3.140 18.289 1.00 95.50 105 SER A C 1
ATOM 849 O O . SER A 1 105 ? -8.480 2.185 17.526 1.00 95.50 105 SER A O 1
ATOM 851 N N . ALA A 1 106 ? -8.853 4.351 17.917 1.00 95.75 106 ALA A N 1
ATOM 852 C CA . ALA A 1 106 ? -9.450 4.597 16.599 1.00 95.75 106 ALA A CA 1
ATOM 853 C C . ALA A 1 106 ? -9.081 5.965 16.009 1.00 95.75 106 ALA A C 1
ATOM 855 O O . ALA A 1 106 ? -8.722 6.897 16.731 1.00 95.75 106 ALA A O 1
ATOM 856 N N . PHE A 1 107 ? -9.187 6.066 14.680 1.00 96.38 107 PHE A N 1
ATOM 857 C CA . PHE A 1 107 ? -8.829 7.246 13.883 1.00 96.38 107 PHE A CA 1
ATOM 858 C C . PHE A 1 107 ? -7.356 7.618 14.083 1.00 96.38 107 PHE A C 1
ATOM 860 O O . PHE A 1 107 ? -7.019 8.618 14.714 1.00 96.38 107 PHE A O 1
ATOM 867 N N . ILE A 1 108 ? -6.466 6.748 13.601 1.00 97.06 108 ILE A N 1
ATOM 868 C CA . ILE A 1 108 ? -5.029 6.803 13.885 1.00 97.06 108 ILE A CA 1
ATOM 869 C C . ILE A 1 108 ? -4.224 6.952 12.592 1.00 97.06 108 ILE A C 1
ATOM 871 O O . ILE A 1 108 ? -4.417 6.204 11.637 1.00 97.06 108 ILE A O 1
ATOM 875 N N . ILE A 1 109 ? -3.283 7.890 12.568 1.00 96.50 109 ILE A N 1
ATOM 876 C CA . ILE A 1 109 ? -2.305 8.040 11.486 1.00 96.50 109 ILE A CA 1
ATOM 877 C C . ILE A 1 109 ? -0.903 7.937 12.082 1.00 96.50 109 ILE A C 1
ATOM 879 O O . ILE A 1 109 ? -0.571 8.658 13.024 1.00 96.50 109 ILE A O 1
ATOM 883 N N . GLU A 1 110 ? -0.074 7.053 11.529 1.00 96.38 110 GLU A N 1
ATOM 884 C CA . GLU A 1 110 ? 1.367 6.975 11.807 1.00 96.38 110 GLU A CA 1
ATOM 885 C C . GLU A 1 110 ? 1.698 6.981 13.307 1.00 96.38 110 GLU A C 1
ATOM 887 O O . GLU A 1 110 ? 2.535 7.744 13.785 1.00 96.38 110 GLU A O 1
ATOM 892 N N . SER A 1 111 ? 0.955 6.196 14.093 1.00 97.50 111 SER A N 1
ATOM 893 C CA . SER A 1 111 ? 1.133 6.148 15.544 1.00 97.50 111 SER A CA 1
ATOM 894 C C . SER A 1 111 ? 1.371 4.726 16.025 1.00 97.50 111 SER A C 1
ATOM 896 O O . SER A 1 111 ? 0.790 3.765 15.523 1.00 97.50 111 SER A O 1
ATOM 898 N N . HIS A 1 112 ? 2.257 4.586 17.007 1.00 97.62 112 HIS A N 1
ATOM 899 C CA . HIS A 1 112 ? 2.831 3.293 17.358 1.00 97.62 112 HIS A CA 1
ATOM 900 C C . HIS A 1 112 ? 2.835 3.051 18.866 1.00 97.62 112 HIS A C 1
ATOM 902 O O . HIS A 1 112 ? 3.231 3.918 19.651 1.00 97.62 112 HIS A O 1
ATOM 908 N N . ASN A 1 113 ? 2.485 1.827 19.265 1.00 97.44 113 ASN A N 1
ATOM 909 C CA . ASN A 1 113 ? 2.411 1.390 20.660 1.00 97.44 113 ASN A CA 1
ATOM 910 C C . ASN A 1 113 ? 1.443 2.251 21.486 1.00 97.44 113 ASN A C 1
ATOM 912 O O . ASN A 1 113 ? 1.797 2.749 22.557 1.00 97.44 113 ASN A O 1
ATOM 916 N N . CYS A 1 114 ? 0.244 2.480 20.951 1.00 97.38 114 CYS A N 1
ATOM 917 C CA . CYS A 1 114 ? -0.768 3.342 21.552 1.00 97.38 114 CYS A CA 1
ATOM 918 C C . CYS A 1 114 ? -1.959 2.538 22.072 1.00 97.38 114 CYS A C 1
ATOM 920 O O . CYS A 1 114 ? -2.373 1.563 21.449 1.00 97.38 114 CYS A O 1
ATOM 922 N N . SER A 1 115 ? -2.525 2.963 23.203 1.00 97.19 115 SER A N 1
ATOM 923 C CA . SER A 1 115 ? -3.723 2.327 23.755 1.00 97.19 115 SER A CA 1
ATOM 924 C C . SER A 1 115 ? -4.758 3.330 24.237 1.00 97.19 115 SER A C 1
ATOM 926 O O . SER A 1 115 ? -4.410 4.439 24.649 1.00 97.19 115 SER A O 1
ATOM 928 N N . ASP A 1 116 ? -6.032 2.946 24.196 1.00 97.12 116 ASP A N 1
ATOM 929 C CA . ASP A 1 116 ? -7.132 3.721 24.786 1.00 97.12 116 ASP A CA 1
ATOM 930 C C . ASP A 1 116 ? -7.150 5.176 24.288 1.00 97.12 116 ASP A C 1
ATOM 932 O O . ASP A 1 116 ? -7.327 6.121 25.058 1.00 97.12 116 ASP A O 1
ATOM 936 N N . SER A 1 117 ? -6.840 5.370 23.003 1.00 97.31 117 SER A N 1
ATOM 937 C CA . SER A 1 117 ? -6.582 6.691 22.436 1.00 97.31 117 SER A CA 1
ATOM 938 C C . SER A 1 117 ? -7.263 6.888 21.089 1.00 97.31 117 SER A C 1
ATOM 940 O O . SER A 1 117 ? -7.366 5.972 20.276 1.00 97.31 117 SER A O 1
ATOM 942 N N . PHE A 1 118 ? -7.711 8.114 20.838 1.00 97.31 118 PHE A N 1
ATOM 943 C CA . PHE A 1 118 ? -8.544 8.444 19.684 1.00 97.31 118 PHE A CA 1
ATOM 944 C C . PHE A 1 118 ? -8.023 9.687 18.970 1.00 97.31 118 PHE A C 1
ATOM 946 O O . PHE A 1 118 ? -7.559 10.627 19.622 1.00 97.31 118 PHE A O 1
ATOM 953 N N . TYR A 1 119 ? -8.142 9.718 17.640 1.00 97.31 119 TYR A N 1
ATOM 954 C CA . TYR A 1 119 ? -7.715 10.855 16.817 1.00 97.31 119 TYR A CA 1
ATOM 955 C C . TYR A 1 119 ? -6.230 11.195 17.022 1.00 97.31 119 TYR A C 1
ATOM 957 O O . TYR A 1 119 ? -5.886 12.316 17.399 1.00 97.31 119 TYR A O 1
ATOM 965 N N . LEU A 1 120 ? -5.343 10.218 16.811 1.00 97.81 120 LEU A N 1
ATOM 966 C CA . LEU A 1 120 ? -3.895 10.407 16.945 1.00 97.81 120 LEU A CA 1
ATOM 967 C C . LEU A 1 120 ? -3.205 10.561 15.592 1.00 97.81 120 LEU A C 1
ATOM 969 O O . LEU A 1 120 ? -3.563 9.892 14.623 1.00 97.81 120 LEU A O 1
ATOM 973 N N . MET A 1 121 ? -2.163 11.390 15.560 1.00 97.50 121 MET A N 1
ATOM 974 C CA . MET A 1 121 ? -1.270 11.517 14.412 1.00 97.50 121 MET A CA 1
ATOM 975 C C . MET A 1 121 ? 0.192 11.597 14.867 1.00 97.50 121 MET A C 1
ATOM 977 O O . MET A 1 121 ? 0.542 12.460 15.668 1.00 97.50 121 MET A O 1
ATOM 981 N N . ASN A 1 122 ? 1.085 10.758 14.340 1.00 97.44 122 ASN A N 1
ATOM 982 C CA . ASN A 1 122 ? 2.518 10.785 14.685 1.00 97.44 122 ASN A CA 1
ATOM 983 C C . ASN A 1 122 ? 2.833 10.572 16.185 1.00 97.44 122 ASN A C 1
ATOM 985 O O . ASN A 1 122 ? 3.818 11.107 16.701 1.00 97.44 122 ASN A O 1
ATOM 989 N N . CYS A 1 123 ? 2.007 9.820 16.914 1.00 98.38 123 CYS A N 1
ATOM 990 C CA . CYS A 1 123 ? 2.168 9.586 18.352 1.00 98.38 123 CYS A CA 1
ATOM 991 C C . CYS A 1 123 ? 2.896 8.266 18.651 1.00 98.38 123 CYS A C 1
ATOM 993 O O . CYS A 1 123 ? 2.720 7.269 17.960 1.00 98.38 123 CYS A O 1
ATOM 995 N N . TYR A 1 124 ? 3.695 8.227 19.719 1.00 98.38 124 TYR A N 1
ATOM 996 C CA . TYR A 1 124 ? 4.460 7.034 20.105 1.00 98.38 124 TYR A CA 1
ATOM 997 C C . TYR A 1 124 ? 4.306 6.751 21.596 1.00 98.38 124 TYR A C 1
ATOM 999 O O . TYR A 1 124 ? 4.455 7.664 22.410 1.00 98.38 124 TYR A O 1
ATOM 1007 N N . GLN A 1 125 ? 4.044 5.495 21.972 1.00 98.19 125 GLN A N 1
ATOM 1008 C CA . GLN A 1 125 ? 3.926 5.087 23.383 1.00 98.19 125 GLN A CA 1
ATOM 1009 C C . GLN A 1 125 ? 2.946 5.991 24.153 1.00 98.19 125 GLN A C 1
ATOM 1011 O O . GLN A 1 125 ? 3.247 6.498 25.232 1.00 98.19 125 GLN A O 1
ATOM 1016 N N . THR A 1 126 ? 1.803 6.281 23.531 1.00 98.25 126 THR A N 1
ATOM 1017 C CA . THR A 1 126 ? 0.803 7.224 24.047 1.00 98.25 126 THR A CA 1
ATOM 1018 C C . THR A 1 126 ? -0.447 6.466 24.478 1.00 98.25 126 THR A C 1
ATOM 1020 O O . THR A 1 126 ? -0.936 5.622 23.730 1.00 98.25 126 THR A O 1
ATOM 1023 N N . LYS A 1 127 ? -0.955 6.760 25.676 1.00 98.06 127 LYS A N 1
ATOM 1024 C CA . LYS A 1 127 ? -2.123 6.085 26.256 1.00 98.06 127 LYS A CA 1
ATOM 1025 C C . LYS A 1 127 ? -3.163 7.091 26.719 1.00 98.06 127 LYS A C 1
ATOM 1027 O O . LYS A 1 127 ? -2.795 8.226 27.015 1.00 98.06 127 LYS A O 1
ATOM 1032 N N . ASN A 1 128 ? -4.433 6.697 26.811 1.00 98.38 128 ASN A N 1
ATOM 1033 C CA . ASN A 1 128 ? -5.496 7.553 27.351 1.00 98.38 128 ASN A CA 1
ATOM 1034 C C . ASN A 1 128 ? -5.421 8.979 26.780 1.00 98.38 128 ASN A C 1
ATOM 1036 O O . ASN A 1 128 ? -5.251 9.939 27.529 1.00 98.38 128 ASN A O 1
ATOM 1040 N N . SER A 1 129 ? -5.386 9.127 25.453 1.00 98.50 129 SER A N 1
ATOM 1041 C CA . SER A 1 129 ? -5.147 10.426 24.813 1.00 98.50 129 SER A CA 1
ATOM 1042 C C . SER A 1 129 ? -6.110 10.698 23.663 1.00 98.50 129 SER A C 1
ATOM 1044 O O . SER A 1 129 ? -6.588 9.785 22.998 1.00 98.50 129 SER A O 1
ATOM 1046 N N . PHE A 1 130 ? -6.421 11.972 23.442 1.00 98.44 130 PHE A N 1
ATOM 1047 C CA . PHE A 1 130 ? -7.424 12.401 22.474 1.00 98.44 130 PHE A CA 1
ATOM 1048 C C . PHE A 1 130 ? -6.902 13.558 21.618 1.00 98.44 130 PHE A C 1
ATOM 1050 O O . PHE A 1 130 ? -6.432 14.569 22.147 1.00 98.44 130 PHE A O 1
ATOM 1057 N N . GLY A 1 131 ? -6.983 13.438 20.293 1.00 97.38 131 GLY A N 1
ATOM 1058 C CA . GLY A 1 131 ? -6.640 14.538 19.382 1.00 97.38 131 GLY A CA 1
ATOM 1059 C C . GLY A 1 131 ? -5.162 14.946 19.420 1.00 97.38 131 GLY A C 1
ATOM 1060 O O . GLY A 1 131 ? -4.844 16.112 19.195 1.00 97.38 131 GLY A O 1
ATOM 1061 N N . CYS A 1 132 ? -4.255 14.046 19.805 1.00 98.31 132 CYS A N 1
ATOM 1062 C CA . CYS A 1 132 ? -2.841 14.383 19.966 1.00 98.31 132 CYS A CA 1
ATOM 1063 C C . CYS A 1 132 ? -2.063 14.219 18.656 1.00 98.31 132 CYS A C 1
ATOM 1065 O O . CYS A 1 132 ? -2.336 13.329 17.852 1.00 98.31 132 CYS A O 1
ATOM 1067 N N . VAL A 1 133 ? -1.063 15.082 18.473 1.00 97.44 133 VAL A N 1
ATOM 1068 C CA . VAL A 1 133 ? -0.169 15.093 17.317 1.00 97.44 133 VAL A CA 1
ATOM 1069 C C . VAL A 1 133 ? 1.286 15.134 17.779 1.00 97.44 133 VAL A C 1
ATOM 1071 O O . VAL A 1 133 ? 1.713 16.116 18.381 1.00 97.44 133 VAL A O 1
ATOM 1074 N N . GLY A 1 134 ? 2.080 14.107 17.482 1.00 97.62 134 GLY A N 1
ATOM 1075 C CA . GLY A 1 134 ? 3.525 14.128 17.755 1.00 97.62 134 GLY A CA 1
ATOM 1076 C C . GLY A 1 134 ? 3.931 13.853 19.208 1.00 97.62 134 GLY A C 1
ATOM 1077 O O . GLY A 1 134 ? 5.088 14.079 19.570 1.00 97.62 134 GLY A O 1
ATOM 1078 N N . THR A 1 135 ? 3.016 13.395 20.068 1.00 97.50 135 THR A N 1
ATOM 1079 C CA . THR A 1 135 ? 3.330 13.107 21.479 1.00 97.50 135 THR A CA 1
ATOM 1080 C C . THR A 1 135 ? 4.135 11.819 21.630 1.00 97.50 135 THR A C 1
ATOM 1082 O O . THR A 1 135 ? 3.965 10.861 20.875 1.00 97.50 135 THR A O 1
ATOM 1085 N N . ARG A 1 136 ? 5.011 11.775 22.640 1.00 98.06 136 ARG A N 1
ATOM 1086 C CA . ARG A 1 136 ? 5.829 10.600 22.972 1.00 98.06 136 ARG A CA 1
ATOM 1087 C C . ARG A 1 136 ? 5.760 10.326 24.468 1.00 98.06 136 ARG A C 1
ATOM 1089 O O . ARG A 1 136 ? 5.915 11.271 25.234 1.00 98.06 136 ARG A O 1
ATOM 1096 N N . ASN A 1 137 ? 5.583 9.064 24.868 1.00 98.06 137 ASN A N 1
ATOM 1097 C CA . ASN A 1 137 ? 5.528 8.656 26.283 1.00 98.06 137 ASN A CA 1
ATOM 1098 C C . ASN A 1 137 ? 4.533 9.489 27.103 1.00 98.06 137 ASN A C 1
ATOM 1100 O O . ASN A 1 137 ? 4.867 10.033 28.154 1.00 98.06 137 ASN A O 1
ATOM 1104 N N . ALA A 1 138 ? 3.324 9.638 26.568 1.00 97.69 138 ALA A N 1
ATOM 1105 C CA . ALA A 1 138 ? 2.316 10.543 27.098 1.00 97.69 138 ALA A CA 1
ATOM 1106 C C . ALA A 1 138 ? 1.078 9.782 27.578 1.00 97.69 138 ALA A C 1
ATOM 1108 O O . ALA A 1 138 ? 0.695 8.767 26.994 1.00 97.69 138 ALA A O 1
ATOM 1109 N N . GLU A 1 139 ? 0.439 10.298 28.626 1.00 98.56 139 GLU A N 1
ATOM 1110 C CA . GLU A 1 139 ? -0.812 9.760 29.155 1.00 98.56 139 GLU A CA 1
ATOM 1111 C C . GLU A 1 139 ? -1.726 10.888 29.637 1.00 98.56 139 GLU A C 1
ATOM 1113 O O . GLU A 1 139 ? -1.238 11.860 30.223 1.00 98.56 139 GLU A O 1
ATOM 1118 N N . TYR A 1 140 ? -3.037 10.746 29.407 1.00 98.69 140 TYR A N 1
ATOM 1119 C CA . TYR A 1 140 ? -4.066 11.735 29.753 1.00 98.69 140 TYR A CA 1
ATOM 1120 C C . TYR A 1 140 ? -3.877 13.067 29.022 1.00 98.69 140 TYR A C 1
ATOM 1122 O O . TYR A 1 140 ? -3.987 14.144 29.612 1.00 98.69 140 TYR A O 1
ATOM 1130 N N . CYS A 1 141 ? -3.583 12.998 27.721 1.00 98.69 141 CYS A N 1
ATOM 1131 C CA . CYS A 1 141 ? -3.372 14.177 26.889 1.00 98.69 141 CYS A CA 1
ATOM 1132 C C . CYS A 1 141 ? -4.583 14.493 26.007 1.00 98.69 141 CYS A C 1
ATOM 1134 O O . CYS A 1 141 ? -5.153 13.610 25.371 1.00 98.69 141 CYS A O 1
ATOM 1136 N N . ILE A 1 142 ? -4.941 15.774 25.917 1.00 98.56 142 ILE A N 1
ATOM 1137 C CA . ILE A 1 142 ? -5.925 16.291 24.958 1.00 98.56 142 ILE A CA 1
ATOM 1138 C C . ILE A 1 142 ? -5.262 17.423 24.188 1.00 98.56 142 ILE A C 1
ATOM 1140 O O . ILE A 1 142 ? -4.773 18.370 24.807 1.00 98.56 142 ILE A O 1
ATOM 1144 N N . LEU A 1 143 ? -5.212 17.323 22.856 1.00 97.75 143 LEU A N 1
ATOM 1145 C CA . LEU A 1 143 ? -4.538 18.310 21.994 1.00 97.75 143 LEU A CA 1
ATOM 1146 C C . LEU A 1 143 ? -3.107 18.623 22.483 1.00 97.75 143 LEU A C 1
ATOM 1148 O O . LEU A 1 143 ? -2.716 19.779 22.634 1.00 97.75 143 LEU A O 1
ATOM 1152 N N . ASN A 1 144 ? -2.345 17.570 22.796 1.00 98.31 144 ASN A N 1
ATOM 1153 C CA . ASN A 1 144 ? -0.980 17.598 23.347 1.00 98.31 144 ASN A CA 1
ATOM 1154 C C . ASN A 1 144 ? -0.816 18.184 24.756 1.00 98.31 144 ASN A C 1
ATOM 1156 O O . ASN A 1 144 ? 0.304 18.222 25.266 1.00 98.31 144 ASN A O 1
ATOM 1160 N N . LYS A 1 145 ? -1.889 18.622 25.413 1.00 98.31 145 LYS A N 1
ATOM 1161 C CA . LYS A 1 145 ? -1.826 19.092 26.796 1.00 98.31 145 LYS A CA 1
ATOM 1162 C C . LYS A 1 145 ? -2.150 17.951 27.748 1.00 98.31 145 LYS A C 1
ATOM 1164 O O . LYS A 1 145 ? -3.179 17.307 27.587 1.00 98.31 145 LYS A O 1
ATOM 1169 N N . GLN A 1 146 ? -1.297 17.736 28.746 1.00 98.44 146 GLN A N 1
ATOM 1170 C CA . GLN A 1 146 ? -1.522 16.737 29.787 1.00 98.44 146 GLN A CA 1
ATOM 1171 C C . GLN A 1 146 ? -2.497 17.250 30.854 1.00 98.44 146 GLN A C 1
ATOM 1173 O O . GLN A 1 146 ? -2.436 18.413 31.265 1.00 98.44 146 GLN A O 1
ATOM 1178 N N . TYR A 1 147 ? -3.368 16.360 31.314 1.00 98.56 147 TYR A N 1
ATOM 1179 C CA . TYR A 1 147 ? -4.346 16.590 32.369 1.00 98.56 147 TYR A CA 1
ATOM 1180 C C . TYR A 1 147 ? -4.189 15.536 33.465 1.00 98.56 147 TYR A C 1
ATOM 1182 O O . TYR A 1 147 ? -3.582 14.485 33.260 1.00 98.56 147 TYR A O 1
ATOM 1190 N N . ASN A 1 148 ? -4.762 15.799 34.640 1.00 98.44 148 ASN A N 1
ATOM 1191 C CA . ASN A 1 148 ? -5.040 14.703 35.561 1.00 98.44 148 ASN A CA 1
ATOM 1192 C C . ASN A 1 148 ? -6.173 13.832 34.990 1.00 98.44 148 ASN A C 1
ATOM 1194 O O . ASN A 1 148 ? -6.920 14.246 34.099 1.00 98.44 148 ASN A O 1
ATOM 1198 N N . LYS A 1 149 ? -6.296 12.618 35.522 1.00 98.38 149 LYS A N 1
ATOM 1199 C CA . LYS A 1 149 ? -7.231 11.611 35.023 1.00 98.38 149 LYS A CA 1
ATOM 1200 C C . LYS A 1 149 ? -8.693 12.073 35.040 1.00 98.38 149 LYS A C 1
ATOM 1202 O O . LYS A 1 149 ? -9.395 11.865 34.054 1.00 98.38 149 LYS A O 1
ATOM 1207 N N . ASP A 1 150 ? -9.150 12.698 36.121 1.00 98.50 150 ASP A N 1
ATOM 1208 C CA . ASP A 1 150 ? -10.563 13.066 36.277 1.00 98.50 150 ASP A CA 1
ATOM 1209 C C . ASP A 1 150 ? -10.961 14.194 35.317 1.00 98.50 150 ASP A C 1
ATOM 1211 O O . ASP A 1 150 ? -12.010 14.128 34.662 1.00 98.50 150 ASP A O 1
ATOM 1215 N N . ASP A 1 151 ? -10.082 15.185 35.153 1.00 98.50 151 ASP A N 1
ATOM 1216 C CA . ASP A 1 151 ? -10.262 16.257 34.175 1.00 98.50 151 ASP A CA 1
ATOM 1217 C C . ASP A 1 151 ? -10.233 15.708 32.747 1.00 98.50 151 ASP A C 1
ATOM 1219 O O . ASP A 1 151 ? -11.103 16.046 31.942 1.00 98.50 151 ASP A O 1
ATOM 1223 N N . TYR A 1 152 ? -9.281 14.821 32.437 1.00 98.62 152 TYR A N 1
ATOM 1224 C CA . TYR A 1 152 ? -9.190 14.168 31.131 1.00 98.62 152 TYR A CA 1
ATOM 1225 C C . TYR A 1 152 ? -10.497 13.454 30.771 1.00 98.62 152 TYR A C 1
ATOM 1227 O O . TYR A 1 152 ? -11.059 13.699 29.702 1.00 98.62 152 TYR A O 1
ATOM 1235 N N . LEU A 1 153 ? -11.010 12.609 31.672 1.00 98.31 153 LEU A N 1
ATOM 1236 C CA . LEU A 1 153 ? -12.238 11.845 31.447 1.00 98.31 153 LEU A CA 1
ATOM 1237 C C . LEU A 1 153 ? -13.449 12.769 31.272 1.00 98.31 153 LEU A C 1
ATOM 1239 O O . LEU A 1 153 ? -14.275 12.556 30.382 1.00 98.31 153 LEU A O 1
ATOM 1243 N N . THR A 1 154 ? -13.529 13.827 32.081 1.00 98.56 154 THR A N 1
ATOM 1244 C CA . THR A 1 154 ? -14.610 14.818 32.011 1.00 98.56 154 THR A CA 1
ATOM 1245 C C . THR A 1 154 ? -14.602 15.571 30.682 1.00 98.56 154 THR A C 1
ATOM 1247 O O . THR A 1 154 ? -15.656 15.764 30.072 1.00 98.56 154 THR A O 1
ATOM 1250 N N . ILE A 1 155 ? -13.428 16.000 30.214 1.00 98.50 155 ILE A N 1
ATOM 1251 C CA . ILE A 1 155 ? -13.290 16.730 28.950 1.00 98.50 155 ILE A CA 1
ATOM 1252 C C . ILE A 1 155 ? -13.542 15.793 27.765 1.00 98.50 155 ILE A C 1
ATOM 1254 O O . ILE A 1 155 ? -14.310 16.151 26.874 1.00 98.50 155 ILE A O 1
ATOM 1258 N N . CYS A 1 156 ? -12.971 14.586 27.768 1.00 97.81 156 CYS A N 1
ATOM 1259 C CA . CYS A 1 156 ? -13.175 13.616 26.690 1.00 97.81 156 CYS A CA 1
ATOM 1260 C C . CYS A 1 156 ? -14.650 13.266 26.516 1.00 97.81 156 CYS A C 1
ATOM 1262 O O . CYS A 1 156 ? -15.136 13.265 25.390 1.00 97.81 156 CYS A O 1
ATOM 1264 N N . LYS A 1 157 ? -15.391 13.051 27.612 1.00 98.06 157 LYS A N 1
ATOM 1265 C CA . LYS A 1 157 ? -16.837 12.807 27.542 1.00 98.06 157 LYS A CA 1
ATOM 1266 C C . LYS A 1 157 ? -17.568 13.930 26.798 1.00 98.06 157 LYS A C 1
ATOM 1268 O O . LYS A 1 157 ? -18.342 13.640 25.891 1.00 98.06 157 LYS A O 1
ATOM 1273 N N . LYS A 1 158 ? -17.268 15.192 27.124 1.00 98.25 158 LYS A N 1
ATOM 1274 C CA . LYS A 1 158 ? -17.866 16.360 26.455 1.00 98.25 158 LYS A CA 1
ATOM 1275 C C . LYS A 1 158 ? -17.507 16.425 24.970 1.00 98.25 158 LYS A C 1
ATOM 1277 O O . LYS A 1 158 ? -18.380 16.694 24.155 1.00 98.25 158 LYS A O 1
ATOM 1282 N N . ILE A 1 159 ? -16.246 16.166 24.613 1.00 97.62 159 ILE A N 1
ATOM 1283 C CA . ILE A 1 159 ? -15.801 16.157 23.208 1.00 97.62 159 ILE A CA 1
ATOM 1284 C C . ILE A 1 159 ? -16.536 15.063 22.419 1.00 97.62 159 ILE A C 1
ATOM 1286 O O . ILE A 1 159 ? -17.026 15.309 21.320 1.00 97.62 159 ILE A O 1
ATOM 1290 N N . ILE A 1 160 ? -16.651 13.862 22.991 1.00 96.94 160 ILE A N 1
ATOM 1291 C CA . ILE A 1 160 ? -17.341 12.732 22.359 1.00 96.94 160 ILE A CA 1
ATOM 1292 C C . ILE A 1 160 ? -18.833 13.035 22.177 1.00 96.94 160 ILE A C 1
ATOM 1294 O O . ILE A 1 160 ? -19.383 12.744 21.119 1.00 96.94 160 ILE A O 1
ATOM 1298 N N . GLU A 1 161 ? -19.495 13.615 23.181 1.00 98.19 161 GLU A N 1
ATOM 1299 C CA . GLU A 1 161 ? -20.902 14.033 23.086 1.00 98.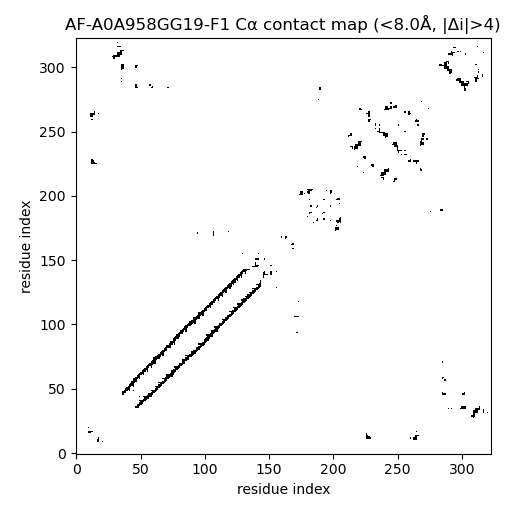19 161 GLU A CA 1
ATOM 1300 C C . GLU A 1 161 ? -21.100 15.062 21.967 1.00 98.19 161 GLU A C 1
ATOM 1302 O O . GLU A 1 161 ? -21.979 14.872 21.131 1.00 98.19 161 GLU A O 1
ATOM 1307 N N . GLN A 1 162 ? -20.218 16.060 21.857 1.00 97.56 162 GLN A N 1
ATOM 1308 C CA . GLN A 1 162 ? -20.260 17.043 20.768 1.00 97.56 162 GLN A CA 1
ATOM 1309 C C . GLN A 1 162 ? -20.100 16.399 19.386 1.00 97.56 162 GLN A C 1
ATOM 1311 O O . GLN A 1 162 ? -20.858 16.720 18.475 1.00 97.56 162 GLN A O 1
ATOM 1316 N N . PHE A 1 163 ? -19.160 15.462 19.224 1.00 96.00 163 PHE A N 1
ATOM 1317 C CA . PHE A 1 163 ? -18.994 14.738 17.960 1.00 96.00 163 PHE A CA 1
ATOM 1318 C C . PHE A 1 163 ? -20.183 13.834 17.625 1.00 96.00 163 PHE A C 1
ATOM 1320 O O . PHE A 1 163 ? -20.507 13.648 16.452 1.00 96.00 163 PHE A O 1
ATOM 1327 N N . LYS A 1 164 ? -20.857 13.273 18.632 1.00 97.69 164 LYS A N 1
ATOM 1328 C CA . LYS A 1 164 ? -22.093 12.510 18.421 1.00 97.69 164 LYS A CA 1
ATOM 1329 C C . LYS A 1 164 ? -23.248 13.420 18.010 1.00 97.69 164 LYS A C 1
ATOM 1331 O O . LYS A 1 164 ? -23.975 13.067 17.089 1.00 97.69 164 LYS A O 1
ATOM 1336 N N . GLU A 1 165 ? -23.392 14.583 18.642 1.00 97.88 165 GLU A N 1
ATOM 1337 C CA . GLU A 1 165 ? -24.409 15.585 18.294 1.00 97.88 165 GLU A CA 1
ATOM 1338 C C . GLU A 1 165 ? -24.221 16.131 16.873 1.00 97.88 165 GLU A C 1
ATOM 1340 O O . GLU A 1 165 ? -25.203 16.320 16.157 1.00 97.88 165 GLU A O 1
ATOM 1345 N N . SER A 1 166 ? -22.974 16.330 16.430 1.00 96.88 166 SER A N 1
ATOM 1346 C CA . SER A 1 166 ? -22.671 16.725 15.049 1.00 96.88 166 SER A CA 1
ATOM 1347 C C . SER A 1 166 ? -22.746 15.577 14.041 1.00 96.88 166 SER A C 1
ATOM 1349 O O . SER A 1 166 ? -22.652 15.830 12.842 1.00 96.88 166 SER A O 1
ATOM 1351 N N . GLY A 1 167 ? -22.894 14.329 14.497 1.00 96.38 167 GLY A N 1
ATOM 1352 C CA . GLY A 1 167 ? -22.899 13.141 13.642 1.00 96.38 167 GLY A CA 1
ATOM 1353 C C . GLY A 1 167 ? -21.535 12.783 13.042 1.00 96.38 167 GLY A C 1
ATOM 1354 O O . GLY A 1 167 ? -21.495 12.030 12.079 1.00 96.38 167 GLY A O 1
ATOM 1355 N N . THR A 1 168 ? -20.436 13.310 13.591 1.00 93.81 168 THR A N 1
ATOM 1356 C CA . THR A 1 168 ? -19.062 13.108 13.081 1.00 93.81 168 THR A CA 1
ATOM 1357 C C . THR A 1 168 ? -18.219 12.184 13.965 1.00 93.81 168 THR A C 1
ATOM 1359 O O . THR A 1 168 ? -17.040 11.950 13.696 1.00 93.81 168 THR A O 1
ATOM 1362 N N . TRP A 1 169 ? -18.777 11.675 15.069 1.00 95.06 169 TRP A N 1
ATOM 1363 C CA . TRP A 1 169 ? -18.122 10.642 15.871 1.00 95.06 169 TRP A CA 1
ATOM 1364 C C . TRP A 1 169 ? -18.004 9.361 15.049 1.00 95.06 169 TRP A C 1
ATOM 1366 O O . TRP A 1 169 ? -19.022 8.784 14.674 1.00 95.06 169 TRP A O 1
ATOM 1376 N N . GLY A 1 170 ? -16.780 8.893 14.812 1.00 92.50 170 GLY A N 1
ATOM 1377 C CA . GLY A 1 170 ? -16.554 7.769 13.901 1.00 92.50 170 GLY A CA 1
ATOM 1378 C C . GLY A 1 170 ? -15.867 8.158 12.599 1.00 92.50 170 GLY A C 1
ATOM 1379 O O . GLY A 1 170 ? -15.320 7.289 11.927 1.00 92.50 170 GLY A O 1
ATOM 1380 N N . ASP A 1 171 ? -15.859 9.445 12.250 1.00 93.50 171 ASP A N 1
ATOM 1381 C CA . ASP A 1 171 ? -15.225 9.884 11.015 1.00 93.50 171 ASP A CA 1
ATOM 1382 C C . ASP A 1 171 ? -13.705 9.833 11.139 1.00 93.50 171 ASP A C 1
ATOM 1384 O O . ASP A 1 171 ? -13.118 10.270 12.135 1.00 93.50 171 ASP A O 1
ATOM 1388 N N . PHE A 1 172 ? -13.059 9.344 10.082 1.00 94.31 172 PHE A N 1
ATOM 1389 C CA . PHE A 1 172 ? -11.619 9.479 9.925 1.00 94.31 172 PHE A CA 1
ATOM 1390 C C . PHE A 1 172 ? -11.231 10.933 9.617 1.00 94.31 172 PHE A C 1
ATOM 1392 O O . PHE A 1 172 ? -12.076 11.790 9.344 1.00 94.31 172 PHE A O 1
ATOM 1399 N N . PHE A 1 173 ? -9.932 11.232 9.636 1.00 93.38 173 PHE A N 1
ATOM 1400 C CA . PHE A 1 173 ? -9.445 12.573 9.328 1.00 93.38 173 PHE A CA 1
ATOM 1401 C C . PHE A 1 173 ? -9.938 13.049 7.947 1.00 93.38 173 PHE A C 1
ATOM 1403 O O . PHE A 1 173 ? -9.881 12.290 6.971 1.00 93.38 173 PHE A O 1
ATOM 1410 N N . PRO A 1 174 ? -10.388 14.313 7.821 1.00 92.88 174 PRO A N 1
ATOM 1411 C CA . PRO A 1 174 ? -10.776 14.869 6.532 1.00 92.88 174 PRO A CA 1
ATOM 1412 C C . PRO A 1 174 ? -9.650 14.742 5.503 1.00 92.88 174 PRO A C 1
ATOM 1414 O O . PRO A 1 174 ? -8.516 15.130 5.774 1.00 92.88 174 PRO A O 1
ATOM 1417 N N . LYS A 1 175 ? -9.968 14.285 4.286 1.00 92.75 175 LYS A N 1
ATOM 1418 C CA . LYS A 1 175 ? -8.977 14.060 3.212 1.00 92.75 175 LYS A CA 1
ATOM 1419 C C . LYS A 1 175 ? -8.190 15.323 2.839 1.00 92.75 175 LYS A C 1
ATOM 1421 O O . LYS A 1 175 ? -7.021 15.234 2.479 1.00 92.75 175 LYS A O 1
ATOM 1426 N N . LYS A 1 176 ? -8.788 16.506 3.012 1.00 90.88 176 LYS A N 1
ATOM 1427 C CA . LYS A 1 176 ? -8.116 17.810 2.870 1.00 90.88 176 LYS A CA 1
ATOM 1428 C C . LYS A 1 176 ? -6.942 18.037 3.836 1.00 90.88 176 LYS A C 1
ATOM 1430 O O . LYS A 1 176 ? -6.158 18.944 3.601 1.00 90.88 176 LYS A O 1
ATOM 1435 N N . LEU A 1 177 ? -6.847 17.268 4.926 1.00 90.62 177 LEU A N 1
ATOM 1436 C CA . LEU A 1 177 ? -5.720 17.314 5.865 1.00 90.62 177 LEU A CA 1
ATOM 1437 C C . LEU A 1 177 ? -4.535 16.453 5.413 1.00 90.62 177 LEU A C 1
ATOM 1439 O O . LEU A 1 177 ? -3.495 16.481 6.066 1.00 90.62 177 LEU A O 1
ATOM 1443 N N . SER A 1 178 ? -4.673 15.691 4.322 1.00 92.31 178 SER A N 1
ATOM 1444 C CA . SER A 1 178 ? -3.549 14.971 3.725 1.00 92.31 178 SER A CA 1
ATOM 1445 C C . SER A 1 178 ? -2.404 15.937 3.424 1.00 92.31 178 SER A C 1
ATOM 1447 O O . SER A 1 178 ? -2.627 17.001 2.847 1.00 92.31 178 SER A O 1
ATOM 1449 N N . ALA A 1 179 ? -1.176 15.540 3.758 1.00 90.62 179 ALA A N 1
ATOM 1450 C CA . ALA A 1 179 ? 0.027 16.303 3.430 1.00 90.62 179 ALA A CA 1
ATOM 1451 C C . ALA A 1 179 ? 0.363 16.291 1.926 1.00 90.62 179 ALA A C 1
ATOM 1453 O O . ALA A 1 179 ? 1.222 17.054 1.493 1.00 90.62 179 ALA A O 1
ATOM 1454 N N . PHE A 1 180 ? -0.314 15.448 1.140 1.00 93.38 180 PHE A N 1
ATOM 1455 C CA . PHE A 1 180 ? -0.085 15.268 -0.294 1.00 93.38 180 PHE A CA 1
ATOM 1456 C C . PHE A 1 180 ? -1.396 15.326 -1.080 1.00 93.38 180 PHE A C 1
ATOM 1458 O O . PHE A 1 180 ? -2.433 14.847 -0.599 1.00 93.38 180 PHE A O 1
ATOM 1465 N N . GLY A 1 181 ? -1.332 15.864 -2.300 1.00 95.19 181 GLY A N 1
ATOM 1466 C CA . GLY A 1 181 ? -2.438 15.816 -3.249 1.00 95.19 181 GLY A CA 1
ATOM 1467 C C . GLY A 1 181 ? -2.725 14.376 -3.667 1.00 95.19 181 GLY A C 1
ATOM 1468 O O . GLY A 1 181 ? -1.818 13.548 -3.721 1.00 95.19 181 GLY A O 1
ATOM 1469 N N . TYR A 1 182 ? -3.985 14.059 -3.967 1.00 96.06 182 TYR A N 1
ATOM 1470 C CA . TYR A 1 182 ? -4.443 12.699 -4.270 1.00 96.06 182 TYR A CA 1
ATOM 1471 C C . TYR A 1 182 ? -3.559 12.013 -5.322 1.00 96.06 182 TYR A C 1
ATOM 1473 O O . TYR A 1 182 ? -3.104 10.891 -5.107 1.00 96.06 182 TYR A O 1
ATOM 1481 N N . ASN A 1 183 ? -3.224 12.745 -6.388 1.00 93.88 183 ASN A N 1
ATOM 1482 C CA . ASN A 1 183 ? -2.373 12.328 -7.502 1.00 93.88 183 ASN A CA 1
ATOM 1483 C C . ASN A 1 183 ? -0.919 11.992 -7.137 1.00 93.88 183 ASN A C 1
ATOM 1485 O O . ASN A 1 183 ? -0.229 11.370 -7.943 1.00 93.88 183 ASN A O 1
ATOM 1489 N N . GLU A 1 184 ? -0.447 12.389 -5.957 1.00 92.12 184 GLU A N 1
ATOM 1490 C CA . GLU A 1 184 ? 0.885 12.055 -5.445 1.00 92.12 184 GLU A CA 1
ATOM 1491 C C . GLU A 1 184 ? 0.868 10.940 -4.390 1.00 92.12 184 GLU A C 1
ATOM 1493 O O . GLU A 1 184 ? 1.926 10.466 -3.974 1.00 92.12 184 GLU A O 1
ATOM 1498 N N . THR A 1 185 ? -0.313 10.501 -3.952 1.00 92.62 185 THR A N 1
ATOM 1499 C CA . THR A 1 185 ? -0.446 9.447 -2.939 1.00 92.62 185 THR A CA 1
ATOM 1500 C C . THR A 1 185 ? -0.457 8.048 -3.549 1.00 92.62 185 THR A C 1
ATOM 1502 O O . THR A 1 185 ? -0.722 7.854 -4.737 1.00 92.62 185 THR A O 1
ATOM 1505 N N . THR A 1 186 ? -0.259 7.031 -2.705 1.00 90.12 186 THR A N 1
ATOM 1506 C CA . THR A 1 186 ? -0.473 5.630 -3.093 1.00 90.12 186 THR A CA 1
ATOM 1507 C C . THR A 1 186 ? -1.920 5.341 -3.484 1.00 90.12 186 THR A C 1
ATOM 1509 O O . THR A 1 186 ? -2.151 4.411 -4.251 1.00 90.12 186 THR A O 1
ATOM 1512 N N . ALA A 1 187 ? -2.892 6.144 -3.031 1.00 92.25 187 ALA A N 1
ATOM 1513 C CA . ALA A 1 187 ? -4.286 5.979 -3.428 1.00 92.25 187 ALA A CA 1
ATOM 1514 C C . ALA A 1 187 ? -4.459 6.120 -4.946 1.00 92.25 187 ALA A C 1
ATOM 1516 O O . ALA A 1 187 ? -5.169 5.315 -5.528 1.00 92.25 187 ALA A O 1
ATOM 1517 N N . GLN A 1 188 ? -3.738 7.034 -5.610 1.00 93.56 188 GLN A N 1
ATOM 1518 C CA . GLN A 1 188 ? -3.779 7.169 -7.074 1.00 93.56 188 GLN A CA 1
ATOM 1519 C C . GLN A 1 188 ? -3.248 5.927 -7.809 1.00 93.56 188 GLN A C 1
ATOM 1521 O O . GLN A 1 188 ? -3.621 5.687 -8.956 1.00 93.56 188 GLN A O 1
ATOM 1526 N N . LEU A 1 189 ? -2.361 5.152 -7.177 1.00 89.56 189 LEU A N 1
ATOM 1527 C CA . LEU A 1 189 ? -1.777 3.950 -7.777 1.00 89.56 189 LEU A CA 1
ATOM 1528 C C . LEU A 1 189 ? -2.766 2.778 -7.792 1.00 89.56 189 LEU A C 1
ATOM 1530 O O . LEU A 1 189 ? -2.770 2.013 -8.753 1.00 89.56 189 LEU A O 1
ATOM 1534 N N . TYR A 1 190 ? -3.579 2.648 -6.741 1.00 89.31 190 TYR A N 1
ATOM 1535 C CA . TYR A 1 190 ? -4.560 1.565 -6.592 1.00 89.31 190 TYR A CA 1
ATOM 1536 C C . TYR A 1 190 ? -5.961 1.962 -7.079 1.00 89.31 190 TYR A C 1
ATOM 1538 O O . TYR A 1 190 ? -6.674 1.164 -7.677 1.00 89.31 190 TYR A O 1
ATOM 1546 N N . PHE A 1 191 ? -6.342 3.221 -6.872 1.00 91.31 191 PHE A N 1
ATOM 1547 C CA . PHE A 1 191 ? -7.661 3.777 -7.166 1.00 91.31 191 PHE A CA 1
ATOM 1548 C C . PHE A 1 191 ? -7.499 5.039 -8.025 1.00 91.31 191 PHE A C 1
ATOM 1550 O O . PHE A 1 191 ? -7.696 6.155 -7.548 1.00 91.31 191 PHE A O 1
ATOM 1557 N N . PRO A 1 192 ? -7.069 4.911 -9.290 1.00 92.75 192 PRO A N 1
ATOM 1558 C CA . PRO A 1 192 ? -6.784 6.069 -10.122 1.00 92.75 192 PRO A CA 1
ATOM 1559 C C . PRO A 1 192 ? -8.048 6.903 -10.354 1.00 92.75 192 PRO A C 1
ATOM 1561 O O . PRO A 1 192 ? -9.014 6.436 -10.955 1.00 92.75 192 PRO A O 1
ATOM 1564 N N . LEU A 1 193 ? -8.009 8.164 -9.921 1.00 96.19 193 LEU A N 1
ATOM 1565 C CA . LEU A 1 193 ? -9.053 9.153 -10.178 1.00 96.19 193 LEU A CA 1
ATOM 1566 C C . LEU A 1 193 ? -8.512 10.275 -11.064 1.00 96.19 193 LEU A C 1
ATOM 1568 O O . LEU A 1 193 ? -7.315 10.581 -11.061 1.00 96.19 193 LEU A O 1
ATOM 1572 N N . ASN A 1 194 ? -9.404 10.907 -11.823 1.00 96.88 194 ASN A N 1
ATOM 1573 C CA . ASN A 1 194 ? -9.117 12.206 -12.421 1.00 96.88 194 ASN A CA 1
ATOM 1574 C C . ASN A 1 194 ? -9.304 13.335 -11.388 1.00 96.88 194 ASN A C 1
ATOM 1576 O O . ASN A 1 194 ? -9.825 13.121 -10.290 1.00 96.88 194 ASN A O 1
ATOM 1580 N N . LYS A 1 195 ? -8.880 14.552 -11.747 1.00 97.00 195 LYS A N 1
ATOM 1581 C CA . LYS A 1 195 ? -8.930 15.717 -10.853 1.00 97.00 195 LYS A CA 1
ATOM 1582 C C . LYS A 1 195 ? -10.338 15.988 -10.320 1.00 97.00 195 LYS A C 1
ATOM 1584 O O . LYS A 1 195 ? -10.506 16.135 -9.113 1.00 97.00 195 LYS A O 1
ATOM 1589 N N . ASP A 1 196 ? -11.342 15.997 -11.190 1.00 97.69 196 ASP A N 1
ATOM 1590 C CA . ASP A 1 196 ? -12.724 16.298 -10.802 1.00 97.69 196 ASP A CA 1
ATOM 1591 C C . ASP A 1 196 ? -13.285 15.236 -9.844 1.00 97.69 196 ASP A C 1
ATOM 1593 O O . ASP A 1 196 ? -13.908 15.565 -8.832 1.00 97.69 196 ASP A O 1
ATOM 1597 N N . GLN A 1 197 ? -12.994 13.959 -10.106 1.00 97.75 197 GLN A N 1
ATOM 1598 C CA . GLN A 1 197 ? -13.359 12.844 -9.231 1.00 97.75 197 GLN A CA 1
ATOM 1599 C C . GLN A 1 197 ? -12.691 12.960 -7.853 1.00 97.75 197 GLN A C 1
ATOM 1601 O O . GLN A 1 197 ? -13.369 12.817 -6.835 1.00 97.75 197 GLN A O 1
ATOM 1606 N N . ALA A 1 198 ? -11.394 13.274 -7.793 1.00 96.75 198 ALA A N 1
ATOM 1607 C CA . ALA A 1 198 ? -10.677 13.436 -6.528 1.00 96.75 198 ALA A CA 1
ATOM 1608 C C . ALA A 1 198 ? -11.217 14.619 -5.700 1.00 96.75 198 ALA A C 1
ATOM 1610 O O . ALA A 1 198 ? -11.416 14.500 -4.488 1.00 96.75 198 ALA A O 1
ATOM 1611 N N . LEU A 1 199 ? -11.517 15.746 -6.353 1.00 96.38 199 LEU A N 1
ATOM 1612 C CA . LEU A 1 199 ? -12.119 16.907 -5.692 1.00 96.38 199 LEU A CA 1
ATOM 1613 C C . LEU A 1 199 ? -13.532 16.597 -5.171 1.00 96.38 199 LEU A C 1
ATOM 1615 O O . LEU A 1 199 ? -13.891 17.043 -4.080 1.00 96.38 199 LEU A O 1
ATOM 1619 N N . SER A 1 200 ? -14.315 15.786 -5.895 1.00 96.81 200 SER A N 1
ATOM 1620 C CA . SER A 1 200 ? -15.679 15.409 -5.490 1.00 96.81 200 SER A CA 1
ATOM 1621 C C . SER A 1 200 ? -15.741 14.609 -4.183 1.00 96.81 200 SER A C 1
ATOM 1623 O O . SER A 1 200 ? -16.724 14.707 -3.450 1.00 96.81 200 SER A O 1
ATOM 1625 N N . ILE A 1 201 ? -14.674 13.874 -3.843 1.00 95.00 201 ILE A N 1
ATOM 1626 C CA . ILE A 1 201 ? -14.567 13.120 -2.584 1.00 95.00 201 ILE A CA 1
ATOM 1627 C C . ILE A 1 201 ? -13.904 13.925 -1.451 1.00 95.00 201 ILE A C 1
ATOM 1629 O O . ILE A 1 201 ? -13.627 13.375 -0.383 1.00 95.00 201 ILE A O 1
ATOM 1633 N N . GLY A 1 202 ? -13.627 15.217 -1.665 1.00 95.06 202 GLY A N 1
ATOM 1634 C CA . GLY A 1 202 ? -13.028 16.113 -0.670 1.00 95.06 202 GLY A CA 1
ATOM 1635 C C . GLY A 1 202 ? -11.513 15.962 -0.488 1.00 95.06 202 GLY A C 1
ATOM 1636 O O . GLY A 1 202 ? -10.971 16.452 0.508 1.00 95.06 202 GLY A O 1
ATOM 1637 N N . ALA A 1 203 ? -10.828 15.278 -1.410 1.00 96.25 203 ALA A N 1
ATOM 1638 C CA . ALA A 1 203 ? -9.370 15.307 -1.498 1.00 96.25 203 ALA A CA 1
ATOM 1639 C C . ALA A 1 203 ? -8.906 16.571 -2.242 1.00 96.25 203 ALA A C 1
ATOM 1641 O O . ALA A 1 203 ? -9.692 17.221 -2.929 1.00 96.25 203 ALA A O 1
ATOM 1642 N N . TRP A 1 204 ? -7.628 16.925 -2.109 1.00 95.38 204 TRP A N 1
ATOM 1643 C CA . TRP A 1 204 ? -7.018 17.998 -2.896 1.00 95.38 204 TRP A CA 1
ATOM 1644 C C . TRP A 1 204 ? -6.098 17.419 -3.973 1.00 95.38 204 TRP A C 1
ATOM 1646 O O . TRP A 1 204 ? -5.684 16.265 -3.881 1.00 95.38 204 TRP A O 1
ATOM 1656 N N . TRP A 1 205 ? -5.818 18.200 -5.013 1.00 96.00 205 TRP A N 1
ATOM 1657 C CA . TRP A 1 205 ? -4.995 17.799 -6.154 1.00 96.00 205 TRP A CA 1
ATOM 1658 C C . TRP A 1 205 ? -3.740 18.665 -6.200 1.00 96.00 205 TRP A C 1
ATOM 1660 O O . TRP A 1 205 ? -3.840 19.882 -6.058 1.00 96.00 205 TRP A O 1
ATOM 1670 N N . GLU A 1 206 ? -2.578 18.049 -6.395 1.00 94.06 206 GLU A N 1
ATOM 1671 C CA . GLU A 1 206 ? -1.324 18.772 -6.576 1.00 94.06 206 GLU A CA 1
ATOM 1672 C C . GLU A 1 206 ? -1.191 19.195 -8.042 1.00 94.06 206 GLU A C 1
ATOM 1674 O O . GLU A 1 206 ? -1.038 18.357 -8.935 1.00 94.06 206 GLU A O 1
ATOM 1679 N N . ASP A 1 207 ? -1.272 20.503 -8.275 1.00 90.81 207 ASP A N 1
ATOM 1680 C CA . ASP A 1 207 ? -1.123 21.134 -9.589 1.00 90.81 207 ASP A CA 1
ATOM 1681 C C . ASP A 1 207 ? 0.335 21.524 -9.887 1.00 90.81 207 ASP A C 1
ATOM 1683 O O . ASP A 1 207 ? 0.650 21.966 -10.994 1.00 90.81 207 ASP A O 1
ATOM 1687 N N . TYR A 1 208 ? 1.242 21.374 -8.917 1.00 85.25 208 TYR A N 1
ATOM 1688 C CA . TYR A 1 208 ? 2.654 21.662 -9.098 1.00 85.25 208 TYR A CA 1
ATOM 1689 C C . TYR A 1 208 ? 3.291 20.734 -10.139 1.00 85.25 208 TYR A C 1
ATOM 1691 O O . TYR A 1 208 ? 3.612 19.568 -9.891 1.00 85.25 208 TYR A O 1
ATOM 1699 N N . GLU A 1 209 ? 3.570 21.287 -11.317 1.00 71.88 209 GLU A N 1
ATOM 1700 C CA . GLU A 1 209 ? 4.418 20.635 -12.304 1.00 71.88 209 GLU A CA 1
ATOM 1701 C C . GLU A 1 209 ? 5.880 20.695 -11.848 1.00 71.88 209 GLU A C 1
ATOM 1703 O O . GLU A 1 209 ? 6.550 21.731 -11.927 1.00 71.88 209 GLU A O 1
ATOM 1708 N N . LYS A 1 210 ? 6.407 19.554 -11.383 1.00 67.50 210 LYS A N 1
ATOM 1709 C CA . LYS A 1 210 ? 7.845 19.405 -11.123 1.00 67.50 210 LYS A CA 1
ATOM 1710 C C . LYS A 1 210 ? 8.604 19.827 -12.374 1.00 67.50 210 LYS A C 1
ATOM 1712 O O . LYS A 1 210 ? 8.347 19.324 -13.468 1.00 67.50 210 LYS A O 1
ATOM 1717 N N . ALA A 1 211 ? 9.551 20.749 -12.204 1.00 59.97 211 ALA A N 1
ATOM 1718 C CA . ALA A 1 211 ? 10.408 21.224 -13.278 1.00 59.97 211 ALA A CA 1
ATOM 1719 C C . ALA A 1 211 ? 11.275 20.067 -13.800 1.00 59.97 211 ALA A C 1
ATOM 1721 O O . ALA A 1 211 ? 12.419 19.884 -13.389 1.00 59.97 211 ALA A O 1
ATOM 1722 N N . ASN A 1 212 ? 10.728 19.296 -14.734 1.00 62.66 212 ASN A N 1
ATOM 1723 C CA . ASN A 1 212 ? 11.396 18.227 -15.461 1.00 62.66 212 ASN A CA 1
ATOM 1724 C C . ASN A 1 212 ? 12.328 18.853 -16.506 1.00 62.66 212 ASN A C 1
ATOM 1726 O O . ASN A 1 212 ? 12.147 18.709 -17.713 1.00 62.66 212 ASN A O 1
ATOM 1730 N N . LYS A 1 213 ? 13.293 19.652 -16.044 1.00 63.75 213 LYS A N 1
ATOM 1731 C CA . LYS A 1 213 ? 14.213 20.377 -16.914 1.00 63.75 213 LYS A CA 1
ATOM 1732 C C . LYS A 1 213 ? 15.395 19.482 -17.228 1.00 63.75 213 LYS A C 1
ATOM 1734 O O . LYS A 1 213 ? 16.228 19.197 -16.368 1.00 63.75 213 LYS A O 1
ATOM 1739 N N . ALA A 1 214 ? 15.469 19.061 -18.484 1.00 63.62 214 ALA A N 1
ATOM 1740 C CA . ALA A 1 214 ? 16.663 18.432 -19.007 1.00 63.62 214 ALA A CA 1
ATOM 1741 C C . ALA A 1 214 ? 17.847 19.404 -18.927 1.00 63.62 214 ALA A C 1
ATOM 1743 O O . ALA A 1 214 ? 17.710 20.610 -19.143 1.00 63.62 214 ALA A O 1
ATOM 1744 N N . THR A 1 215 ? 19.025 18.887 -18.595 1.00 66.88 215 THR A N 1
ATOM 1745 C CA . THR A 1 215 ? 20.250 19.691 -18.628 1.00 66.88 215 THR A CA 1
ATOM 1746 C C . THR A 1 215 ? 20.778 19.868 -20.041 1.00 66.88 215 THR A C 1
ATOM 1748 O O . THR A 1 215 ? 20.461 19.081 -20.926 1.00 66.88 215 THR A O 1
ATOM 1751 N N . ALA A 1 216 ? 21.672 20.844 -20.237 1.00 67.31 216 ALA A N 1
ATOM 1752 C CA . ALA A 1 216 ? 22.300 21.112 -21.535 1.00 67.31 216 ALA A CA 1
ATOM 1753 C C . ALA A 1 216 ? 22.924 19.862 -22.195 1.00 67.31 216 ALA A C 1
ATOM 1755 O O . ALA A 1 216 ? 22.910 19.742 -23.415 1.00 67.31 216 ALA A O 1
ATOM 1756 N N . LYS A 1 217 ? 23.422 18.903 -21.397 1.00 84.25 217 LYS A N 1
ATOM 1757 C CA . LYS A 1 217 ? 23.814 17.564 -21.863 1.00 84.25 217 LYS A CA 1
ATOM 1758 C C . LYS A 1 217 ? 22.659 16.582 -21.666 1.00 84.25 217 LYS A C 1
ATOM 1760 O O . LYS A 1 217 ? 22.345 16.216 -20.529 1.00 84.25 217 LYS A O 1
ATOM 1765 N N . THR A 1 218 ? 22.040 16.183 -22.770 1.00 90.94 218 THR A N 1
ATOM 1766 C CA . THR A 1 218 ? 20.923 15.237 -22.817 1.00 90.94 218 THR A CA 1
ATOM 1767 C C . THR A 1 218 ? 21.248 14.122 -23.804 1.00 90.94 218 THR A C 1
ATOM 1769 O O . THR A 1 218 ? 21.800 14.395 -24.866 1.00 90.94 218 THR A O 1
ATOM 1772 N N . ILE A 1 219 ? 20.896 12.888 -23.451 1.00 93.50 219 ILE A N 1
ATOM 1773 C CA . ILE A 1 219 ? 21.049 11.693 -24.280 1.00 93.50 219 ILE A CA 1
ATOM 1774 C C . ILE A 1 219 ? 19.695 10.996 -24.412 1.00 93.50 219 ILE A C 1
ATOM 1776 O O . ILE A 1 219 ? 18.950 10.859 -23.433 1.00 93.50 219 ILE A O 1
ATOM 1780 N N . LYS A 1 220 ? 19.340 10.561 -25.623 1.00 94.00 220 LYS A N 1
ATOM 1781 C CA . LYS A 1 220 ? 18.121 9.766 -25.807 1.00 94.00 220 LYS A CA 1
ATOM 1782 C C . LYS A 1 220 ? 18.360 8.347 -25.318 1.00 94.00 220 LYS A C 1
ATOM 1784 O O . LYS A 1 220 ? 19.418 7.771 -25.557 1.00 94.00 220 LYS A O 1
ATOM 1789 N N . SER A 1 221 ? 17.347 7.724 -24.719 1.00 93.56 221 SER A N 1
ATOM 1790 C CA . SER A 1 221 ? 17.464 6.326 -24.288 1.00 93.56 221 SER A CA 1
ATOM 1791 C C . SER A 1 221 ? 17.832 5.362 -25.420 1.00 93.56 221 SER A C 1
ATOM 1793 O O . SER A 1 221 ? 18.472 4.349 -25.163 1.00 93.56 221 SER A O 1
ATOM 1795 N N . SER A 1 222 ? 17.484 5.667 -26.673 1.00 92.56 222 SER A N 1
ATOM 1796 C CA . SER A 1 222 ? 17.872 4.886 -27.857 1.00 92.56 222 SER A CA 1
ATOM 1797 C C . SER A 1 222 ? 19.372 4.931 -28.171 1.00 92.56 222 SER A C 1
ATOM 1799 O O . SER A 1 222 ? 19.886 3.999 -28.779 1.00 92.56 222 SER A O 1
ATOM 1801 N N . GLU A 1 223 ? 20.063 5.997 -27.763 1.00 94.38 223 GLU A N 1
ATOM 1802 C CA . GLU A 1 223 ? 21.494 6.232 -28.013 1.00 94.38 223 GLU A CA 1
ATOM 1803 C C . GLU A 1 223 ? 22.379 5.584 -26.941 1.00 94.38 223 GLU A C 1
ATOM 1805 O O . GLU A 1 223 ? 23.590 5.471 -27.119 1.00 94.38 223 GLU A O 1
ATOM 1810 N N . LEU A 1 224 ? 21.784 5.135 -25.829 1.00 95.50 224 LEU A N 1
ATOM 1811 C CA . LEU A 1 224 ? 22.515 4.437 -24.782 1.00 95.50 224 LEU A CA 1
ATOM 1812 C C . LEU A 1 224 ? 23.080 3.111 -25.313 1.00 95.50 224 LEU A C 1
ATOM 1814 O O . LEU A 1 224 ? 22.328 2.331 -25.926 1.00 95.50 224 LEU A O 1
ATOM 1818 N N . PRO A 1 225 ? 24.363 2.816 -25.021 1.00 96.38 225 PRO A N 1
ATOM 1819 C CA . PRO A 1 225 ? 24.954 1.515 -25.285 1.00 96.38 225 PRO A CA 1
ATOM 1820 C C . PRO A 1 225 ? 24.075 0.375 -24.772 1.00 96.38 225 PRO A C 1
ATOM 1822 O O . PRO A 1 225 ? 23.365 0.499 -23.771 1.00 96.38 225 PRO A O 1
ATOM 1825 N N . ASP A 1 226 ? 24.089 -0.740 -25.494 1.00 96.81 226 ASP A N 1
ATOM 1826 C CA . ASP A 1 226 ? 23.254 -1.884 -25.140 1.00 96.81 226 ASP A CA 1
ATOM 1827 C C . ASP A 1 226 ? 23.756 -2.583 -23.873 1.00 96.81 226 ASP A C 1
ATOM 1829 O O . ASP A 1 226 ? 22.943 -3.002 -23.052 1.00 96.81 226 ASP A O 1
ATOM 1833 N N . HIS A 1 227 ? 25.080 -2.675 -23.707 1.00 97.25 227 HIS A N 1
ATOM 1834 C CA . HIS A 1 227 ? 25.708 -3.426 -22.627 1.00 97.25 227 HIS A CA 1
ATOM 1835 C C . HIS A 1 227 ? 26.271 -2.520 -21.525 1.00 97.25 227 HIS A C 1
ATOM 1837 O O . HIS A 1 227 ? 26.933 -1.519 -21.804 1.00 97.25 227 HIS A O 1
ATOM 1843 N N . ILE A 1 228 ? 26.077 -2.911 -20.263 1.00 96.62 228 ILE A N 1
ATOM 1844 C CA . ILE A 1 228 ? 26.528 -2.157 -19.081 1.00 96.62 228 ILE A CA 1
ATOM 1845 C C . ILE A 1 228 ? 28.043 -1.884 -19.041 1.00 96.62 228 ILE A C 1
ATOM 1847 O O . ILE A 1 228 ? 28.472 -0.840 -18.549 1.00 96.62 228 ILE A O 1
ATOM 1851 N N . ASP A 1 229 ? 28.859 -2.772 -19.611 1.00 95.62 229 ASP A N 1
ATOM 1852 C CA . ASP A 1 229 ? 30.322 -2.604 -19.664 1.00 95.62 229 ASP A CA 1
ATOM 1853 C C . ASP A 1 229 ? 30.761 -1.417 -20.536 1.00 95.62 229 ASP A C 1
ATOM 1855 O O . ASP A 1 229 ? 31.845 -0.873 -20.341 1.00 95.62 229 ASP A O 1
ATOM 1859 N N . GLN A 1 230 ? 29.909 -0.987 -21.473 1.00 96.25 230 GLN A N 1
ATOM 1860 C CA . GLN A 1 230 ? 30.154 0.157 -22.358 1.00 96.25 230 GLN A CA 1
ATOM 1861 C C . GLN A 1 230 ? 29.705 1.488 -21.737 1.00 96.25 230 GLN A C 1
ATOM 1863 O O . GLN A 1 230 ? 29.940 2.551 -22.308 1.00 96.25 230 GLN A O 1
ATOM 1868 N N . ILE A 1 231 ? 29.037 1.448 -20.581 1.00 95.62 231 ILE A N 1
ATOM 1869 C CA . ILE A 1 231 ? 28.564 2.642 -19.882 1.00 95.62 231 ILE A CA 1
ATOM 1870 C C . ILE A 1 231 ? 29.684 3.199 -19.012 1.00 95.62 231 ILE A C 1
ATOM 1872 O O . ILE A 1 231 ? 30.232 2.489 -18.173 1.00 95.62 231 ILE A O 1
ATOM 1876 N N . ASP A 1 232 ? 29.996 4.483 -19.146 1.00 94.12 232 ASP A N 1
ATOM 1877 C CA . ASP A 1 232 ? 30.939 5.174 -18.265 1.00 94.12 232 ASP A CA 1
ATOM 1878 C C . ASP A 1 232 ? 30.234 5.920 -17.112 1.00 94.12 232 ASP A C 1
ATOM 1880 O O . ASP A 1 232 ? 29.060 6.284 -17.201 1.00 94.12 232 ASP A O 1
ATOM 1884 N N . LEU A 1 233 ? 30.956 6.172 -16.014 1.00 94.00 233 LEU A N 1
ATOM 1885 C CA . LEU A 1 233 ? 30.438 6.925 -14.863 1.00 94.00 233 LEU A CA 1
ATOM 1886 C C . LEU A 1 233 ? 30.107 8.389 -15.203 1.00 94.00 233 LEU A C 1
ATOM 1888 O O . LEU A 1 233 ? 29.285 8.998 -14.509 1.00 94.00 233 LEU A O 1
ATOM 1892 N N . SER A 1 234 ? 30.690 8.954 -16.266 1.00 93.06 234 SER A N 1
ATOM 1893 C CA . SER A 1 234 ? 30.336 10.284 -16.785 1.00 93.06 234 SER A CA 1
ATOM 1894 C C . SER A 1 234 ? 28.883 10.391 -17.262 1.00 93.06 234 SER A C 1
ATOM 1896 O O . SER A 1 234 ? 28.359 11.501 -17.350 1.00 93.06 234 SER A O 1
ATOM 1898 N N . LEU A 1 235 ? 28.178 9.269 -17.479 1.00 93.12 235 LEU A N 1
ATOM 1899 C CA . LEU A 1 235 ? 2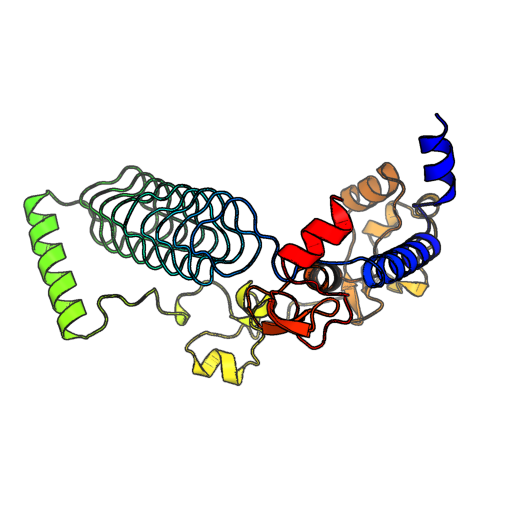6.737 9.281 -17.759 1.00 93.12 235 LEU A CA 1
ATOM 1900 C C . LEU A 1 235 ? 25.938 9.982 -16.646 1.00 93.12 235 LEU A C 1
ATOM 1902 O O . LEU A 1 235 ? 24.907 10.584 -16.927 1.00 93.12 235 LEU A O 1
ATOM 1906 N N . SER A 1 236 ? 26.440 9.981 -15.405 1.00 92.50 236 SER A N 1
ATOM 1907 C CA . SER A 1 236 ? 25.809 10.692 -14.281 1.00 92.50 236 SER A CA 1
ATOM 1908 C C . SER A 1 236 ? 25.718 12.214 -14.447 1.00 92.50 236 SER A C 1
ATOM 1910 O O . SER A 1 236 ? 24.941 12.869 -13.753 1.00 92.50 236 SER A O 1
ATOM 1912 N N . GLU A 1 237 ? 26.482 12.792 -15.376 1.00 91.81 237 GLU A N 1
ATOM 1913 C CA . GLU A 1 237 ? 26.439 14.220 -15.707 1.00 91.81 237 GLU A CA 1
ATOM 1914 C C . GLU A 1 237 ? 25.389 14.550 -16.780 1.00 91.81 237 GLU A C 1
ATOM 1916 O O . GLU A 1 237 ? 25.097 15.725 -17.030 1.00 91.81 237 GLU A O 1
ATOM 1921 N N . GLN A 1 238 ? 24.820 13.528 -17.424 1.00 92.31 238 GLN A N 1
ATOM 1922 C CA . GLN A 1 238 ? 23.872 13.656 -18.524 1.00 92.31 238 GLN A CA 1
ATOM 1923 C C . GLN A 1 238 ? 22.445 13.385 -18.054 1.00 92.31 238 GLN A C 1
ATOM 1925 O O . GLN A 1 238 ? 22.201 12.640 -17.106 1.00 92.31 238 GLN A O 1
ATOM 1930 N N . THR A 1 239 ? 21.485 13.992 -18.743 1.00 93.56 239 THR A N 1
ATOM 1931 C CA . THR A 1 239 ? 20.069 13.670 -18.568 1.00 93.56 239 THR A CA 1
ATOM 1932 C C . THR A 1 239 ? 19.639 12.648 -19.610 1.00 93.56 239 THR A C 1
ATOM 1934 O O . THR A 1 239 ? 19.846 12.865 -20.800 1.00 93.56 239 THR A O 1
ATOM 1937 N N . ILE A 1 240 ? 19.024 11.554 -19.171 1.00 94.38 240 ILE A N 1
ATOM 1938 C CA . ILE A 1 240 ? 18.464 10.520 -20.040 1.00 94.38 240 ILE A CA 1
ATOM 1939 C C . ILE A 1 240 ? 16.995 10.854 -20.301 1.00 94.38 240 ILE A C 1
ATOM 1941 O O . ILE A 1 240 ? 16.243 11.125 -19.365 1.00 94.38 240 ILE A O 1
ATOM 1945 N N . ILE A 1 241 ? 16.571 10.822 -21.563 1.00 94.38 241 ILE A N 1
ATOM 1946 C CA . ILE A 1 241 ? 15.156 10.983 -21.930 1.00 94.38 241 ILE A CA 1
ATOM 1947 C C . ILE A 1 241 ? 14.471 9.620 -21.953 1.00 94.38 241 ILE A C 1
ATOM 1949 O O . ILE A 1 241 ? 14.899 8.734 -22.696 1.00 94.38 241 ILE A O 1
ATOM 1953 N N . CYS A 1 242 ? 13.421 9.460 -21.143 1.00 93.44 242 CYS A N 1
ATOM 1954 C CA . CYS A 1 242 ? 12.595 8.253 -21.073 1.00 93.44 242 CYS A CA 1
ATOM 1955 C C . CYS A 1 242 ? 12.038 7.865 -22.449 1.00 93.44 242 CYS A C 1
ATOM 1957 O O . CYS A 1 242 ? 11.502 8.719 -23.151 1.00 93.44 242 CYS A O 1
ATOM 1959 N N . GLU A 1 243 ? 12.122 6.580 -22.802 1.00 93.69 243 GLU A N 1
ATOM 1960 C CA . GLU A 1 243 ? 11.619 6.070 -24.088 1.00 93.69 243 GLU A CA 1
ATOM 1961 C C . GLU A 1 243 ? 10.085 6.117 -24.235 1.00 93.69 243 GLU A C 1
ATOM 1963 O O . GLU A 1 243 ? 9.605 6.268 -25.354 1.00 93.69 243 GLU A O 1
ATOM 1968 N N . ASP A 1 244 ? 9.332 6.053 -23.129 1.00 92.38 244 ASP A N 1
ATOM 1969 C CA . ASP A 1 244 ? 7.859 5.999 -23.161 1.00 92.38 244 ASP A CA 1
ATOM 1970 C C . ASP A 1 244 ? 7.209 7.376 -22.953 1.00 92.38 244 ASP A C 1
ATOM 1972 O O . ASP A 1 244 ? 6.249 7.739 -23.628 1.00 92.38 244 ASP A O 1
ATOM 1976 N N . THR A 1 245 ? 7.718 8.156 -21.995 1.00 90.69 245 THR A N 1
ATOM 1977 C CA . THR A 1 245 ? 7.057 9.388 -21.525 1.00 90.69 245 THR A CA 1
ATOM 1978 C C . THR A 1 245 ? 7.755 10.667 -21.974 1.00 90.69 245 THR A C 1
ATOM 1980 O O . THR A 1 245 ? 7.259 11.756 -21.702 1.00 90.69 245 THR A O 1
ATOM 1983 N N . ASN A 1 246 ? 8.932 10.562 -22.604 1.00 90.06 246 ASN A N 1
ATOM 1984 C CA . ASN A 1 246 ? 9.840 11.680 -22.890 1.00 90.06 246 ASN A CA 1
ATOM 1985 C C . ASN A 1 246 ? 10.273 12.493 -21.655 1.00 90.06 246 ASN A C 1
ATOM 1987 O O . ASN A 1 246 ? 10.924 13.530 -21.790 1.00 90.06 246 ASN A O 1
ATOM 1991 N N . LEU A 1 247 ? 9.961 12.022 -20.443 1.00 89.75 247 LEU A N 1
ATOM 1992 C CA . LEU A 1 247 ? 10.382 12.688 -19.221 1.00 89.75 247 LEU A CA 1
ATOM 1993 C C . LEU A 1 247 ? 11.890 12.495 -18.999 1.00 89.75 247 LEU A C 1
ATOM 1995 O O . LEU A 1 247 ? 12.393 11.371 -19.122 1.00 89.75 247 LEU A O 1
ATOM 1999 N N . PRO A 1 248 ? 12.620 13.564 -18.648 1.00 92.69 248 PRO A N 1
ATOM 2000 C CA . PRO A 1 248 ? 14.021 13.472 -18.284 1.00 92.69 248 PRO A CA 1
ATOM 2001 C C . PRO A 1 248 ? 14.206 12.787 -16.930 1.00 92.69 248 PRO A C 1
ATOM 2003 O O . PRO A 1 248 ? 13.473 13.049 -15.982 1.00 92.69 248 PRO A O 1
ATOM 2006 N N . PHE A 1 249 ? 15.242 11.963 -16.813 1.00 93.06 249 PHE A N 1
ATOM 2007 C CA . PHE A 1 249 ? 15.732 11.446 -15.538 1.00 93.06 249 PHE A CA 1
ATOM 2008 C C . PHE A 1 249 ? 17.257 11.352 -15.546 1.00 93.06 249 PHE A C 1
ATOM 2010 O O . PHE A 1 249 ? 17.913 11.495 -16.579 1.00 93.06 249 PHE A O 1
ATOM 2017 N N . ARG A 1 250 ? 17.844 11.140 -14.371 1.00 92.69 250 ARG A N 1
ATOM 2018 C CA . ARG A 1 250 ? 19.292 11.038 -14.185 1.00 92.69 250 ARG A CA 1
ATOM 2019 C C . ARG A 1 250 ? 19.623 9.816 -13.349 1.00 92.69 250 ARG A C 1
ATOM 2021 O O . ARG A 1 250 ? 18.807 9.389 -12.539 1.00 92.69 250 ARG A O 1
ATOM 2028 N N . LEU A 1 251 ? 20.822 9.285 -13.558 1.00 94.38 251 LEU A N 1
ATOM 2029 C CA . LEU A 1 251 ? 21.391 8.219 -12.743 1.00 94.38 251 LEU A CA 1
ATOM 2030 C C . LEU A 1 251 ? 22.574 8.780 -11.967 1.00 94.38 251 LEU A C 1
ATOM 2032 O O . LEU A 1 251 ? 23.468 9.403 -12.535 1.00 94.38 251 LEU A O 1
ATOM 2036 N N . SER A 1 252 ? 22.597 8.553 -10.664 1.00 95.25 252 SER A N 1
ATOM 2037 C CA . SER A 1 252 ? 23.738 8.889 -9.823 1.00 95.25 252 SER A CA 1
ATOM 2038 C C . SER A 1 252 ? 24.910 7.926 -10.070 1.00 95.25 252 SER A C 1
ATOM 2040 O O . SER A 1 252 ? 24.738 6.796 -10.535 1.00 95.25 252 SER A O 1
ATOM 2042 N N . LYS A 1 253 ? 26.137 8.347 -9.731 1.00 96.75 253 LYS A N 1
ATOM 2043 C CA . LYS A 1 253 ? 27.321 7.466 -9.807 1.00 96.75 253 LYS A CA 1
ATOM 2044 C C . LYS A 1 253 ? 27.142 6.164 -9.001 1.00 96.75 253 LYS A C 1
ATOM 2046 O O . LYS A 1 253 ? 27.486 5.113 -9.545 1.00 96.75 253 LYS A O 1
ATOM 2051 N N . PRO A 1 254 ? 26.589 6.184 -7.766 1.00 97.44 254 PRO A N 1
ATOM 2052 C CA . PRO A 1 254 ? 26.292 4.959 -7.023 1.00 97.44 254 PRO A CA 1
ATOM 2053 C C . PRO A 1 254 ? 25.325 4.017 -7.747 1.00 97.44 254 PRO A C 1
ATOM 2055 O O . PRO A 1 254 ? 25.568 2.813 -7.765 1.00 97.44 254 PRO A O 1
ATOM 2058 N N . GLU A 1 255 ? 24.277 4.537 -8.394 1.00 96.31 255 GLU A N 1
ATOM 2059 C CA . GLU A 1 255 ? 23.348 3.708 -9.177 1.00 96.31 255 GLU A CA 1
ATOM 2060 C C . GLU A 1 255 ? 24.056 3.037 -10.356 1.00 96.31 255 GLU A C 1
ATOM 2062 O O . GLU A 1 255 ? 23.944 1.826 -10.524 1.00 96.31 255 GLU A O 1
ATOM 2067 N N . ILE A 1 256 ? 24.843 3.784 -11.140 1.00 97.00 256 ILE A N 1
ATOM 2068 C CA . ILE A 1 256 ? 25.601 3.215 -12.270 1.00 97.00 256 ILE A CA 1
ATOM 2069 C C . ILE A 1 256 ? 26.565 2.126 -11.780 1.00 97.00 256 ILE A C 1
ATOM 2071 O O . ILE A 1 256 ? 26.682 1.069 -12.402 1.00 97.00 256 ILE A O 1
ATOM 2075 N N . HIS A 1 257 ? 27.232 2.351 -10.645 1.00 96.62 257 HIS A N 1
ATOM 2076 C CA . HIS A 1 257 ? 28.092 1.343 -10.033 1.00 96.62 257 HIS A CA 1
ATOM 2077 C C . HIS A 1 257 ? 27.309 0.083 -9.635 1.00 96.62 257 HIS A C 1
ATOM 2079 O O . HIS A 1 257 ? 27.796 -1.025 -9.851 1.00 96.62 257 HIS A O 1
ATOM 2085 N N . LEU A 1 258 ? 26.092 0.235 -9.108 1.00 96.69 258 LEU A N 1
ATOM 2086 C CA . LEU A 1 258 ? 25.212 -0.879 -8.759 1.00 96.69 258 LEU A CA 1
ATOM 2087 C C . LEU A 1 258 ? 24.843 -1.716 -9.994 1.00 96.69 258 LEU A C 1
ATOM 2089 O O . LEU A 1 258 ? 24.997 -2.937 -9.969 1.00 96.69 258 LEU A O 1
ATOM 2093 N N . TYR A 1 259 ? 24.438 -1.062 -11.089 1.00 96.56 259 TYR A N 1
ATOM 2094 C CA . TYR A 1 259 ? 24.143 -1.729 -12.363 1.00 96.56 259 TYR A CA 1
ATOM 2095 C C . TYR A 1 259 ? 25.363 -2.494 -12.890 1.00 96.56 259 TYR A C 1
ATOM 2097 O O . TYR A 1 259 ? 25.248 -3.669 -13.240 1.00 96.56 259 TYR A O 1
ATOM 2105 N N . LYS A 1 260 ? 26.557 -1.884 -12.851 1.00 95.94 260 LYS A N 1
ATOM 2106 C CA . LYS A 1 260 ? 27.818 -2.556 -13.211 1.00 95.94 260 LYS A CA 1
ATOM 2107 C C . LYS A 1 260 ? 28.108 -3.765 -12.326 1.00 95.94 260 LYS A C 1
ATOM 2109 O O . LYS A 1 260 ? 28.388 -4.845 -12.837 1.00 95.94 260 LYS A O 1
ATOM 2114 N N . LYS A 1 261 ? 28.008 -3.605 -11.004 1.00 94.88 261 LYS A N 1
ATOM 2115 C CA . LYS A 1 261 ? 28.284 -4.663 -10.022 1.00 94.88 261 LYS A CA 1
ATOM 2116 C C . LYS A 1 261 ? 27.384 -5.882 -10.226 1.00 94.88 261 LYS A C 1
ATOM 2118 O O . LYS A 1 261 ? 27.867 -7.008 -10.144 1.00 94.88 261 LYS A O 1
ATOM 2123 N N . PHE A 1 262 ? 26.100 -5.668 -10.508 1.00 93.38 262 PHE A N 1
ATOM 2124 C CA . PHE A 1 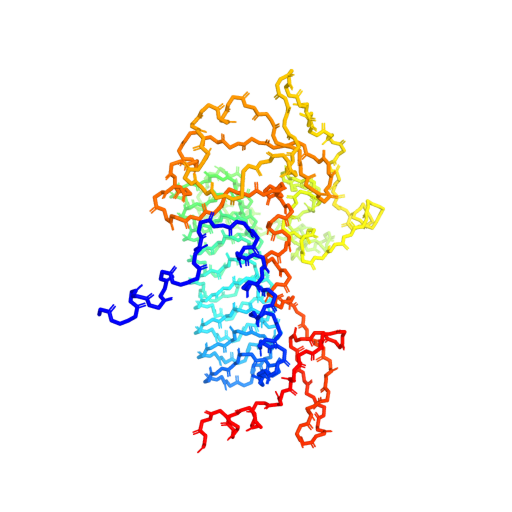262 ? 25.146 -6.753 -10.753 1.00 93.38 262 PHE A CA 1
ATOM 2125 C C . PHE A 1 262 ? 25.090 -7.223 -12.211 1.00 93.38 262 PHE A C 1
ATOM 2127 O O . PHE A 1 262 ? 24.328 -8.141 -12.510 1.00 93.38 262 PHE A O 1
ATOM 2134 N N . LYS A 1 263 ? 25.908 -6.639 -13.099 1.00 93.38 263 LYS A N 1
ATOM 2135 C CA . LYS A 1 263 ? 25.888 -6.882 -14.548 1.00 93.38 263 LYS A CA 1
ATOM 2136 C C . LYS A 1 263 ? 24.474 -6.739 -15.124 1.00 93.38 263 LYS A C 1
ATOM 2138 O O . LYS A 1 263 ? 23.977 -7.653 -15.772 1.00 93.38 263 LYS A O 1
ATOM 2143 N N . LEU A 1 264 ? 23.829 -5.608 -14.843 1.00 95.00 264 LEU A N 1
ATOM 2144 C CA . LEU A 1 264 ? 22.491 -5.253 -15.317 1.00 95.00 264 LEU A CA 1
ATOM 2145 C C . LEU A 1 264 ? 22.571 -4.028 -16.238 1.00 95.00 264 LEU A C 1
ATOM 2147 O O . LEU A 1 264 ? 23.342 -3.116 -15.935 1.00 95.00 264 LEU A O 1
ATOM 2151 N N . PRO A 1 265 ? 21.785 -3.946 -17.325 1.00 96.31 265 PRO A N 1
ATOM 2152 C CA . PRO A 1 265 ? 21.712 -2.745 -18.140 1.00 96.31 265 PRO A CA 1
ATOM 2153 C C . PRO A 1 265 ? 21.153 -1.580 -17.325 1.00 96.31 265 PRO A C 1
ATOM 2155 O O . PRO A 1 265 ? 20.304 -1.750 -16.448 1.00 96.31 265 PRO A O 1
ATOM 2158 N N . ILE A 1 266 ? 21.588 -0.372 -17.670 1.00 96.31 266 ILE A N 1
ATOM 2159 C CA . ILE A 1 266 ? 20.972 0.844 -17.147 1.00 96.31 266 ILE A CA 1
ATOM 2160 C C . ILE A 1 266 ? 19.521 0.985 -17.648 1.00 96.31 266 ILE A C 1
ATOM 2162 O O . ILE A 1 266 ? 19.202 0.571 -18.768 1.00 96.31 266 ILE A O 1
ATOM 2166 N N . PRO A 1 267 ? 18.627 1.590 -16.851 1.00 95.75 267 PRO A N 1
ATOM 2167 C CA . PRO A 1 267 ? 17.240 1.788 -17.238 1.00 95.75 267 PRO A CA 1
ATOM 2168 C C . PRO A 1 267 ? 17.121 2.800 -18.382 1.00 95.75 267 PRO A C 1
ATOM 2170 O O . PRO A 1 267 ? 17.809 3.818 -18.404 1.00 95.75 267 PRO A O 1
ATOM 2173 N N . ARG A 1 268 ? 16.178 2.538 -19.292 1.00 95.81 268 ARG A N 1
ATOM 2174 C CA . ARG A 1 268 ? 15.765 3.440 -20.388 1.00 95.81 268 ARG A CA 1
ATOM 2175 C C . ARG A 1 268 ? 14.447 4.175 -20.105 1.00 95.81 268 ARG A C 1
ATOM 2177 O O . ARG A 1 268 ? 13.992 5.007 -20.885 1.00 95.81 268 ARG A O 1
ATOM 2184 N N . LYS A 1 269 ? 13.836 3.876 -18.958 1.00 95.44 269 LYS A N 1
ATOM 2185 C CA . LYS A 1 269 ? 12.548 4.416 -18.521 1.00 95.44 269 LYS A CA 1
ATOM 2186 C C . LYS A 1 269 ? 12.695 5.212 -17.235 1.00 95.44 269 LYS A C 1
ATOM 2188 O O . LYS A 1 269 ? 13.468 4.842 -16.344 1.00 95.44 269 LYS A O 1
ATOM 2193 N N . HIS A 1 270 ? 11.897 6.271 -17.134 1.00 93.75 270 HIS A N 1
ATOM 2194 C CA . HIS A 1 270 ? 11.802 7.109 -15.945 1.00 93.75 270 HIS A CA 1
ATOM 2195 C C . HIS A 1 270 ? 11.498 6.250 -14.697 1.00 93.75 270 HIS A C 1
ATOM 2197 O O . HIS A 1 270 ? 10.713 5.304 -14.801 1.00 93.75 270 HIS A O 1
ATOM 2203 N N . PRO A 1 271 ? 12.062 6.557 -13.511 1.00 92.62 271 PRO A N 1
ATOM 2204 C CA . PRO A 1 271 ? 11.818 5.792 -12.285 1.00 92.62 271 PRO A CA 1
ATOM 2205 C C . PRO A 1 271 ? 10.338 5.512 -11.993 1.00 92.62 271 PRO A C 1
ATOM 2207 O O . PRO A 1 271 ? 9.973 4.360 -11.779 1.00 92.62 271 PRO A O 1
ATOM 2210 N N . ASN A 1 272 ? 9.480 6.531 -12.089 1.00 89.56 272 ASN A N 1
ATOM 2211 C CA . ASN A 1 272 ? 8.035 6.367 -11.886 1.00 89.56 272 ASN A CA 1
ATOM 2212 C C . ASN A 1 272 ? 7.397 5.416 -12.911 1.00 89.56 272 ASN A C 1
ATOM 2214 O O . ASN A 1 272 ? 6.558 4.606 -12.541 1.00 89.56 272 ASN A O 1
ATOM 2218 N N . GLN A 1 273 ? 7.829 5.453 -14.176 1.00 91.94 273 GLN A N 1
ATOM 2219 C CA . GLN A 1 273 ? 7.316 4.546 -15.206 1.00 91.94 273 GLN A CA 1
ATOM 2220 C C . GLN A 1 273 ? 7.695 3.092 -14.900 1.00 91.94 273 GLN A C 1
ATOM 2222 O O . GLN A 1 273 ? 6.859 2.199 -14.992 1.00 91.94 273 GLN A O 1
ATOM 2227 N N . ARG A 1 274 ? 8.937 2.855 -14.459 1.00 93.38 274 ARG A N 1
ATOM 2228 C CA . ARG A 1 274 ? 9.384 1.521 -14.022 1.00 93.38 274 ARG A CA 1
ATOM 2229 C C . ARG A 1 274 ? 8.596 1.027 -12.813 1.00 93.38 274 ARG A C 1
ATOM 2231 O O . ARG A 1 274 ? 8.268 -0.151 -12.742 1.00 93.38 274 ARG A O 1
ATOM 2238 N N . HIS A 1 275 ? 8.292 1.922 -11.875 1.00 91.81 275 HIS A N 1
ATOM 2239 C CA . HIS A 1 275 ? 7.464 1.593 -10.722 1.00 91.81 275 HIS A CA 1
ATOM 2240 C C . HIS A 1 275 ? 6.044 1.190 -11.144 1.00 91.81 275 HIS A C 1
ATOM 2242 O O . HIS A 1 275 ? 5.575 0.135 -10.733 1.00 91.81 275 HIS A O 1
ATOM 2248 N N . LEU A 1 276 ? 5.399 1.961 -12.026 1.00 90.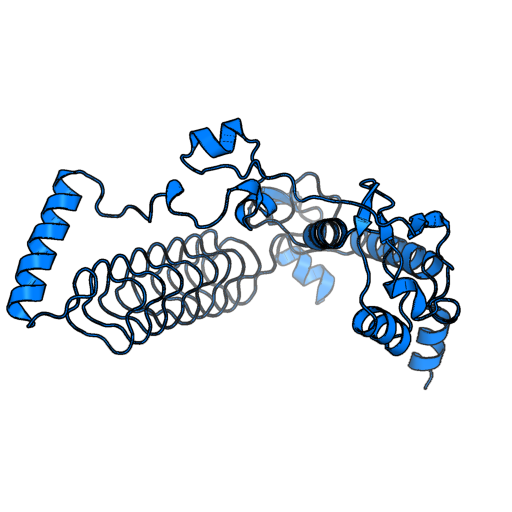12 276 LEU A N 1
ATOM 2249 C CA . LEU A 1 276 ? 4.074 1.631 -12.563 1.00 90.12 276 LEU A CA 1
ATOM 2250 C C . LEU A 1 276 ? 4.066 0.300 -13.322 1.00 90.12 276 LEU A C 1
ATOM 2252 O O . LEU A 1 276 ? 3.132 -0.481 -13.184 1.00 90.12 276 LEU A O 1
ATOM 2256 N N . GLU A 1 277 ? 5.105 0.013 -14.104 1.00 91.19 277 GLU A N 1
ATOM 2257 C CA . GLU A 1 277 ? 5.239 -1.272 -14.798 1.00 91.19 277 GLU A CA 1
ATOM 2258 C C . GLU A 1 277 ? 5.384 -2.438 -13.832 1.00 91.19 277 GLU A C 1
ATOM 2260 O O . GLU A 1 277 ? 4.739 -3.461 -14.028 1.00 91.19 277 GLU A O 1
ATOM 2265 N N . MET A 1 278 ? 6.160 -2.270 -12.762 1.00 90.38 278 MET A N 1
ATOM 2266 C CA . MET A 1 278 ? 6.283 -3.273 -11.708 1.00 90.38 278 MET A CA 1
ATOM 2267 C C . MET A 1 278 ? 4.948 -3.509 -10.989 1.00 90.38 278 MET A C 1
ATOM 2269 O O . MET A 1 278 ? 4.615 -4.650 -10.690 1.00 90.38 278 MET A O 1
ATOM 2273 N N . LEU A 1 279 ? 4.157 -2.459 -10.748 1.00 88.50 279 LEU A N 1
ATOM 2274 C CA . LEU A 1 279 ? 2.846 -2.592 -10.106 1.00 88.50 279 LEU A CA 1
ATOM 2275 C C . LEU A 1 279 ? 1.848 -3.404 -10.939 1.00 88.50 279 LEU A C 1
ATOM 2277 O O . LEU A 1 279 ? 1.008 -4.075 -10.353 1.00 88.50 279 LEU A O 1
ATOM 2281 N N . LYS A 1 280 ? 1.967 -3.424 -12.274 1.00 86.44 280 LYS A N 1
ATOM 2282 C CA . LYS A 1 280 ? 1.107 -4.252 -13.145 1.00 86.44 280 LYS A CA 1
ATOM 2283 C C . LYS A 1 280 ? 1.266 -5.755 -12.912 1.00 86.44 280 LYS A C 1
ATOM 2285 O O . LYS A 1 280 ? 0.377 -6.515 -13.274 1.00 86.44 280 LYS A O 1
ATOM 2290 N N . TRP A 1 281 ? 2.386 -6.180 -12.328 1.00 85.38 281 TRP A N 1
ATOM 2291 C CA . TRP A 1 281 ? 2.609 -7.579 -11.960 1.00 85.38 281 TRP A CA 1
ATOM 2292 C C . TRP A 1 281 ? 1.868 -7.979 -10.682 1.00 85.38 281 TRP A C 1
ATOM 2294 O O . TRP A 1 281 ? 1.732 -9.170 -10.414 1.00 85.38 281 TRP A O 1
ATOM 2304 N N . ARG A 1 282 ? 1.394 -7.011 -9.888 1.00 86.69 282 ARG A N 1
ATOM 2305 C CA . ARG A 1 282 ? 0.611 -7.267 -8.677 1.00 86.69 282 ARG A CA 1
ATOM 2306 C C . ARG A 1 282 ? -0.879 -7.201 -8.998 1.00 86.69 282 ARG A C 1
ATOM 2308 O O . ARG A 1 282 ? -1.320 -6.395 -9.816 1.00 86.69 282 ARG A O 1
ATOM 2315 N N . ASN A 1 283 ? -1.652 -8.043 -8.323 1.00 87.00 283 ASN A N 1
ATOM 2316 C CA . ASN A 1 283 ? -3.103 -7.916 -8.309 1.00 87.00 283 ASN A CA 1
ATOM 2317 C C . ASN A 1 283 ? -3.497 -6.639 -7.558 1.00 87.00 283 ASN A C 1
ATOM 2319 O O . ASN A 1 283 ? -2.810 -6.215 -6.626 1.00 87.00 283 ASN A O 1
ATOM 2323 N N . GLN A 1 284 ? -4.589 -6.020 -7.995 1.00 88.12 284 GLN A N 1
ATOM 2324 C CA . GLN A 1 284 ? -5.211 -4.930 -7.248 1.00 88.12 284 GLN A CA 1
ATOM 2325 C C . GLN A 1 284 ? -5.936 -5.515 -6.025 1.00 88.12 284 GLN A C 1
ATOM 2327 O O . GLN A 1 284 ? -6.348 -6.677 -6.086 1.00 88.12 284 GLN A O 1
ATOM 2332 N N . PRO A 1 285 ? -6.093 -4.753 -4.928 1.00 90.62 285 PRO A N 1
ATOM 2333 C CA . PRO A 1 285 ? -6.852 -5.174 -3.750 1.00 90.62 285 PRO A CA 1
ATOM 2334 C C . PRO A 1 285 ? -8.358 -5.158 -4.028 1.00 90.62 285 PRO A C 1
ATOM 2336 O O . PRO A 1 285 ? -9.103 -4.341 -3.490 1.00 90.62 285 PRO A O 1
ATOM 2339 N N . ASP A 1 286 ? -8.789 -6.020 -4.937 1.00 91.88 286 ASP A N 1
ATOM 2340 C CA . ASP A 1 286 ? -10.166 -6.122 -5.381 1.00 91.88 286 ASP A CA 1
ATOM 2341 C C . ASP A 1 286 ? -10.507 -7.582 -5.705 1.00 91.88 286 ASP A C 1
ATOM 2343 O O . ASP A 1 286 ? -9.630 -8.391 -6.025 1.00 91.88 286 ASP A O 1
ATOM 2347 N N . LEU A 1 287 ? -11.789 -7.922 -5.602 1.00 94.19 287 LEU A N 1
ATOM 2348 C CA . LEU A 1 287 ? -12.305 -9.249 -5.909 1.00 94.19 287 LEU A CA 1
ATOM 2349 C C . LEU A 1 287 ? -13.275 -9.176 -7.080 1.00 94.19 287 LEU A C 1
ATOM 2351 O O . LEU A 1 287 ? -14.327 -8.543 -7.029 1.00 94.19 287 LEU A O 1
ATOM 2355 N N . TYR A 1 288 ? -12.953 -9.936 -8.113 1.00 94.94 288 TYR A N 1
ATOM 2356 C CA . TYR A 1 288 ? -13.753 -10.087 -9.313 1.00 94.94 288 TYR A CA 1
ATOM 2357 C C . TYR A 1 288 ? -14.407 -11.462 -9.341 1.00 94.94 288 TYR A C 1
ATOM 2359 O O . TYR A 1 288 ? -13.876 -12.438 -8.811 1.00 94.94 288 TYR A O 1
ATOM 2367 N N . THR A 1 289 ? -15.548 -11.570 -10.016 1.00 95.38 289 THR A N 1
ATOM 2368 C CA . THR A 1 289 ? -16.113 -12.883 -10.343 1.00 95.38 289 THR A CA 1
ATOM 2369 C C . THR A 1 289 ? -15.439 -13.403 -11.608 1.00 95.38 289 THR A C 1
ATOM 2371 O O . THR A 1 289 ? -15.515 -12.763 -12.658 1.00 95.38 289 THR A O 1
ATOM 2374 N N . ARG A 1 290 ? -14.776 -14.561 -11.520 1.00 94.81 290 ARG A N 1
ATOM 2375 C CA . ARG A 1 290 ? -14.222 -15.282 -12.675 1.00 94.81 290 ARG A CA 1
ATOM 2376 C C . ARG A 1 290 ? -14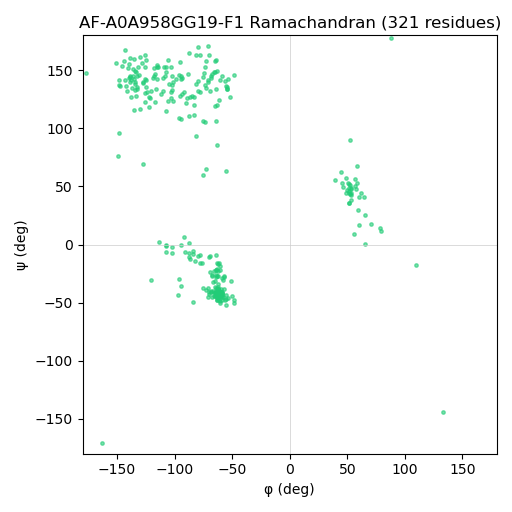.717 -16.719 -12.703 1.00 94.81 290 ARG A C 1
ATOM 2378 O O . ARG A 1 290 ? -15.000 -17.321 -11.672 1.00 94.81 290 ARG A O 1
ATOM 2385 N N . THR A 1 291 ? -14.780 -17.290 -13.897 1.00 95.69 291 THR A N 1
ATOM 2386 C CA . THR A 1 291 ? -15.073 -18.711 -14.089 1.00 95.69 291 THR A CA 1
ATOM 2387 C C . THR A 1 291 ? -13.769 -19.505 -14.071 1.00 95.69 291 THR A C 1
ATOM 2389 O O . THR A 1 291 ? -12.850 -19.204 -14.832 1.00 95.69 291 THR A O 1
ATOM 2392 N N . CYS A 1 292 ? -13.682 -20.521 -13.210 1.00 95.81 292 CYS A N 1
ATOM 2393 C CA . CYS A 1 292 ? -12.577 -21.476 -13.207 1.00 95.81 292 CYS A CA 1
ATOM 2394 C C . CYS A 1 292 ? -12.536 -22.218 -14.545 1.00 95.81 292 CYS A C 1
ATOM 2396 O O . CYS A 1 292 ? -13.516 -22.855 -14.927 1.00 95.81 292 CYS A O 1
ATOM 2398 N N . ILE A 1 293 ? -11.397 -22.185 -15.229 1.00 94.25 293 ILE A N 1
ATOM 2399 C CA . ILE A 1 293 ? -11.259 -22.782 -16.566 1.00 94.25 293 ILE A CA 1
ATOM 2400 C C . ILE A 1 293 ? -11.308 -24.322 -16.559 1.00 94.25 293 ILE A C 1
ATOM 2402 O O . ILE A 1 293 ? -11.664 -24.919 -17.568 1.00 94.25 293 ILE A O 1
ATOM 2406 N N . ASN A 1 294 ? -10.993 -24.970 -15.429 1.00 94.75 294 ASN A N 1
ATOM 2407 C CA . ASN A 1 294 ? -11.014 -26.432 -15.317 1.00 94.75 294 ASN A CA 1
ATOM 2408 C C . ASN A 1 294 ? -12.421 -26.981 -15.010 1.00 94.75 294 ASN A C 1
ATOM 2410 O O . ASN A 1 294 ? -12.901 -27.894 -15.674 1.00 94.75 294 ASN A O 1
ATOM 2414 N N . CYS A 1 295 ? -13.108 -26.424 -14.005 1.00 96.19 295 CYS A N 1
ATOM 2415 C CA . CYS A 1 295 ? -14.397 -26.952 -13.530 1.00 96.19 295 CYS A CA 1
ATOM 2416 C C . CYS A 1 295 ? -15.621 -26.100 -13.904 1.00 96.19 295 CYS A C 1
ATOM 2418 O O . CYS A 1 295 ? -16.742 -26.472 -13.564 1.00 96.19 295 CYS A O 1
ATOM 2420 N N . ASN A 1 296 ? -15.430 -24.963 -14.584 1.00 95.88 296 ASN A N 1
ATOM 2421 C CA . ASN A 1 296 ? -16.473 -24.008 -14.987 1.00 95.88 296 ASN A CA 1
ATOM 2422 C C . ASN A 1 296 ? -17.289 -23.385 -13.839 1.00 95.88 296 ASN A C 1
ATOM 2424 O O . ASN A 1 296 ? -18.347 -22.802 -14.069 1.00 95.88 296 ASN A O 1
ATOM 2428 N N . LYS A 1 297 ? -16.807 -23.473 -12.595 1.00 95.88 297 LYS A N 1
ATOM 2429 C CA . LYS A 1 297 ? -17.447 -22.844 -11.435 1.00 95.88 297 LYS A CA 1
ATOM 2430 C C . LYS A 1 297 ? -17.068 -21.366 -11.340 1.00 95.88 297 LYS A C 1
ATOM 2432 O O . LYS A 1 297 ? -15.897 -21.020 -11.495 1.00 95.88 297 LYS A O 1
ATOM 2437 N N . GLU A 1 298 ? -18.035 -20.509 -11.031 1.00 96.06 298 GLU A N 1
ATOM 2438 C CA . GLU A 1 298 ? -17.768 -19.119 -10.653 1.00 96.06 298 GLU A CA 1
ATOM 2439 C C . GLU A 1 298 ? -17.075 -19.052 -9.286 1.00 96.06 298 GLU A C 1
ATOM 2441 O O . GLU A 1 298 ? -17.486 -19.702 -8.322 1.00 96.06 298 GLU A O 1
ATOM 2446 N N . THR A 1 299 ? -16.001 -18.275 -9.210 1.00 94.12 299 THR A N 1
ATOM 2447 C CA . THR A 1 299 ? -15.200 -18.079 -8.003 1.00 94.12 299 THR A CA 1
ATOM 2448 C C . THR A 1 299 ? -14.806 -16.609 -7.870 1.00 94.12 299 THR A C 1
ATOM 2450 O O . THR A 1 299 ? -14.514 -15.962 -8.884 1.00 94.12 299 THR A O 1
ATOM 2453 N N . PRO A 1 300 ? -14.757 -16.069 -6.639 1.00 94.62 300 PRO A N 1
ATOM 2454 C CA . PRO A 1 300 ? -14.017 -14.845 -6.368 1.00 94.62 300 PRO A CA 1
ATOM 2455 C C . PRO A 1 300 ? -12.559 -15.019 -6.799 1.00 94.62 300 PRO A C 1
ATOM 2457 O O . PRO A 1 300 ? -11.994 -16.104 -6.636 1.00 94.62 300 PRO A O 1
ATOM 2460 N N . SER A 1 301 ? -11.990 -13.970 -7.382 1.00 95.12 301 SER A N 1
ATOM 2461 C CA . SER A 1 301 ? -10.645 -13.954 -7.945 1.00 95.12 301 SER A CA 1
ATOM 2462 C C . SER A 1 301 ? -10.030 -12.567 -7.805 1.00 95.12 301 SER A C 1
ATOM 2464 O O . SER A 1 301 ? -10.682 -11.578 -8.130 1.00 95.12 301 SER A O 1
ATOM 2466 N N . SER A 1 302 ? -8.760 -12.485 -7.421 1.00 94.38 302 SER A N 1
ATOM 2467 C CA . SER A 1 302 ? -7.993 -11.231 -7.410 1.00 94.38 302 SER A CA 1
ATOM 2468 C C . SER A 1 302 ? -7.468 -10.822 -8.790 1.00 94.38 302 SER A C 1
ATOM 2470 O O . SER A 1 302 ? -7.010 -9.699 -9.011 1.00 94.38 302 SER A O 1
ATOM 2472 N N . PHE A 1 303 ? -7.578 -11.716 -9.771 1.00 93.44 303 PHE A N 1
ATOM 2473 C CA . PHE A 1 303 ? -7.346 -11.405 -11.175 1.00 93.44 303 PHE A CA 1
ATOM 2474 C C . PHE A 1 303 ? -8.603 -10.792 -11.786 1.00 93.44 303 PHE A C 1
ATOM 2476 O O . PHE A 1 303 ? -9.670 -11.412 -11.752 1.00 93.44 303 PHE A O 1
ATOM 2483 N N . SER A 1 304 ? -8.469 -9.620 -12.411 1.00 92.38 304 SER A N 1
ATOM 2484 C CA . SER A 1 304 ? -9.574 -9.005 -13.150 1.00 92.38 304 SER A CA 1
ATOM 2485 C C . SER A 1 304 ? -9.994 -9.852 -14.363 1.00 92.38 304 SER A C 1
ATOM 2487 O O . SER A 1 304 ? -9.203 -10.661 -14.863 1.00 92.38 304 SER A O 1
ATOM 2489 N N . PRO A 1 305 ? -11.227 -9.699 -14.879 1.00 91.69 305 PRO A N 1
ATOM 2490 C CA . PRO A 1 305 ? -11.678 -10.441 -16.061 1.00 91.69 305 PRO A CA 1
ATOM 2491 C C . PRO A 1 305 ? -10.891 -10.114 -17.341 1.00 91.69 305 PRO A C 1
ATOM 2493 O O . PRO A 1 305 ? -10.865 -10.916 -18.268 1.00 91.69 305 PRO A O 1
ATOM 2496 N N . GLU A 1 306 ? -10.234 -8.953 -17.394 1.00 90.44 306 GLU A N 1
ATOM 2497 C CA . GLU A 1 306 ? -9.411 -8.516 -18.533 1.00 90.44 306 GLU A CA 1
ATOM 2498 C C . GLU A 1 306 ? -8.041 -9.218 -18.592 1.00 90.44 306 GLU A C 1
ATOM 2500 O O . GLU A 1 306 ? -7.357 -9.191 -19.619 1.00 90.44 306 GLU A O 1
ATOM 2505 N N . ARG A 1 307 ? -7.629 -9.849 -17.487 1.00 90.81 307 ARG A N 1
ATOM 2506 C CA . ARG A 1 307 ? -6.353 -10.555 -17.351 1.00 90.81 307 ARG A CA 1
ATOM 2507 C C . ARG A 1 307 ? -6.391 -11.929 -18.021 1.00 90.81 307 ARG A C 1
ATOM 2509 O O . ARG A 1 307 ? -7.317 -12.712 -17.807 1.00 90.81 307 ARG A O 1
ATOM 2516 N N . LYS A 1 308 ? -5.364 -12.215 -18.826 1.00 92.62 308 LYS A N 1
ATOM 2517 C CA . LYS A 1 308 ? -5.278 -13.379 -19.7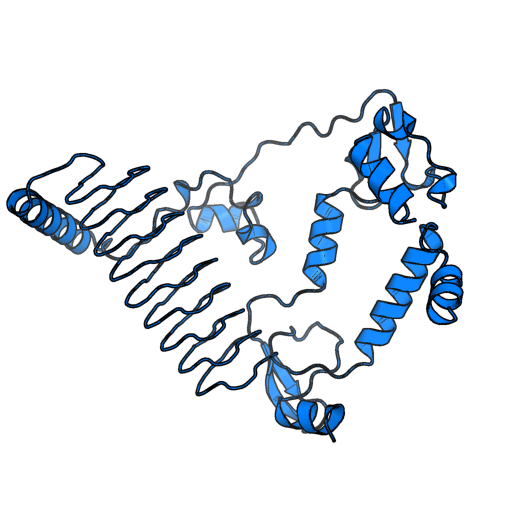32 1.00 92.62 308 LYS A CA 1
ATOM 2518 C C . LYS A 1 308 ? -4.793 -14.660 -19.057 1.00 92.62 308 LYS A C 1
ATOM 2520 O O . LYS A 1 308 ? -4.796 -15.712 -19.686 1.00 92.62 308 LYS A O 1
ATOM 2525 N N . GLU A 1 309 ? -4.352 -14.555 -17.815 1.00 93.38 309 GLU A N 1
ATOM 2526 C CA . GLU A 1 309 ? -3.835 -15.648 -17.012 1.00 93.38 309 GLU A CA 1
ATOM 2527 C C . GLU A 1 309 ? -4.878 -16.762 -16.850 1.00 93.38 309 GLU A C 1
ATOM 2529 O O . GLU A 1 309 ? -6.091 -16.519 -16.754 1.00 93.38 309 GLU A O 1
ATOM 2534 N N . ILE A 1 310 ? -4.374 -17.995 -16.809 1.00 93.94 310 ILE A N 1
ATOM 2535 C CA . ILE A 1 310 ? -5.148 -19.207 -16.564 1.00 93.94 310 ILE A CA 1
ATOM 2536 C C . ILE A 1 310 ? -5.481 -19.250 -15.071 1.00 93.94 310 ILE A C 1
ATOM 2538 O O . ILE A 1 310 ? -4.619 -19.525 -14.243 1.00 93.94 310 ILE A O 1
ATOM 2542 N N . VAL A 1 311 ? -6.738 -18.972 -14.723 1.00 95.25 311 VAL A N 1
ATOM 2543 C CA . VAL A 1 311 ? -7.188 -18.895 -13.326 1.00 95.25 311 VAL A CA 1
ATOM 2544 C C . VAL A 1 311 ? -8.010 -20.125 -12.949 1.00 95.25 311 VAL A C 1
ATOM 2546 O O . VAL A 1 311 ? -9.019 -20.446 -13.587 1.00 95.25 311 VAL A O 1
ATOM 2549 N N . TYR A 1 312 ? -7.572 -20.818 -11.902 1.00 96.00 312 TYR A N 1
ATOM 2550 C CA . TYR A 1 312 ? -8.202 -22.010 -11.338 1.00 96.00 312 TYR A CA 1
ATOM 2551 C C . TYR A 1 312 ? -8.842 -21.666 -9.987 1.00 96.00 312 TYR A C 1
ATOM 2553 O O . TYR A 1 312 ? -8.301 -20.881 -9.211 1.00 96.00 312 TYR A O 1
ATOM 2561 N N . CYS A 1 313 ? -9.982 -22.282 -9.657 1.00 94.56 313 CYS A N 1
ATOM 2562 C CA . CYS A 1 313 ? -10.456 -22.265 -8.272 1.00 94.56 313 CYS A CA 1
ATOM 2563 C C . CYS A 1 313 ? -9.459 -23.012 -7.372 1.00 94.56 313 CYS A C 1
ATOM 2565 O O . CYS A 1 313 ? -8.708 -23.860 -7.859 1.00 94.56 313 CYS A O 1
ATOM 2567 N N . GLN A 1 314 ? -9.494 -22.736 -6.067 1.00 90.94 314 GLN A N 1
ATOM 2568 C CA . GLN A 1 314 ? -8.530 -23.265 -5.097 1.00 90.94 314 GLN A CA 1
ATOM 2569 C C . GLN A 1 314 ? -8.304 -24.783 -5.230 1.00 90.94 314 GLN A C 1
ATOM 2571 O O . GLN A 1 314 ? -7.170 -25.230 -5.378 1.00 90.94 314 GLN A O 1
ATOM 2576 N N . ASP A 1 315 ? -9.387 -25.565 -5.263 1.00 92.00 315 ASP A N 1
ATOM 2577 C CA . ASP A 1 315 ? -9.316 -27.029 -5.359 1.00 92.00 315 ASP A CA 1
ATOM 2578 C C . ASP A 1 315 ? -8.668 -27.504 -6.668 1.00 92.00 315 ASP A C 1
ATOM 2580 O O . ASP A 1 315 ? -7.860 -28.429 -6.671 1.00 92.00 315 ASP A O 1
ATOM 2584 N N . CYS A 1 316 ? -8.994 -26.860 -7.796 1.00 94.94 316 CYS A N 1
ATOM 2585 C CA . CYS A 1 316 ? -8.407 -27.207 -9.091 1.00 94.94 316 CYS A CA 1
ATOM 2586 C C . CYS A 1 316 ? -6.924 -26.846 -9.140 1.00 94.94 316 CYS A C 1
ATOM 2588 O O . CYS A 1 316 ? -6.137 -27.618 -9.674 1.00 94.94 316 CYS A O 1
ATOM 2590 N N . PHE A 1 317 ? -6.543 -25.693 -8.582 1.00 94.50 317 PHE A N 1
ATOM 2591 C CA . PHE A 1 317 ? -5.146 -25.275 -8.518 1.00 94.50 317 PHE A CA 1
ATOM 2592 C C . PHE A 1 317 ? -4.313 -26.256 -7.692 1.00 94.50 317 PHE A C 1
ATOM 2594 O O . PHE A 1 317 ? -3.257 -26.693 -8.143 1.00 94.50 317 PHE A O 1
ATOM 2601 N N . PHE A 1 318 ? -4.811 -26.659 -6.518 1.00 91.06 318 PHE A N 1
ATOM 2602 C CA . PHE A 1 318 ? -4.112 -27.637 -5.691 1.00 91.06 318 PHE A CA 1
ATOM 2603 C C . PHE A 1 318 ? -3.953 -28.984 -6.395 1.00 91.06 318 PHE A C 1
ATOM 2605 O O . PHE A 1 318 ? -2.858 -29.544 -6.377 1.00 91.06 318 PHE A O 1
ATOM 2612 N N . ASN A 1 319 ? -5.008 -29.463 -7.057 1.00 93.25 319 ASN A N 1
ATOM 2613 C CA . ASN A 1 319 ? -4.952 -30.719 -7.795 1.00 93.25 319 ASN A CA 1
ATOM 2614 C C . ASN A 1 319 ? -3.960 -30.670 -8.971 1.00 93.25 319 ASN A C 1
ATOM 2616 O O . ASN A 1 319 ? -3.282 -31.657 -9.218 1.00 93.25 319 ASN A O 1
ATOM 2620 N N . GLU A 1 320 ? -3.851 -29.542 -9.673 1.00 92.06 320 GLU A N 1
ATOM 2621 C CA . GLU A 1 320 ? -2.939 -29.387 -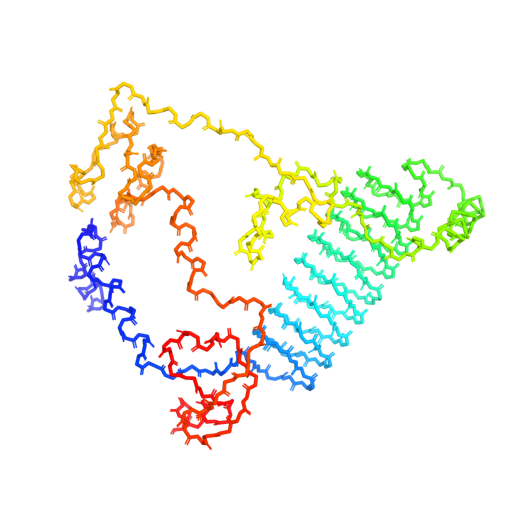10.816 1.00 92.06 320 GLU A CA 1
ATOM 2622 C C . GLU A 1 320 ? -1.465 -29.284 -10.400 1.00 92.06 320 GLU A C 1
ATOM 2624 O O . GLU A 1 320 ? -0.587 -29.800 -11.082 1.00 92.06 320 GLU A O 1
ATOM 2629 N N . VAL A 1 321 ? -1.176 -28.581 -9.300 1.00 89.81 321 VAL A N 1
ATOM 2630 C CA . VAL A 1 321 ? 0.205 -28.212 -8.937 1.00 89.81 321 VAL A CA 1
ATOM 2631 C C . VAL A 1 321 ? 0.846 -29.184 -7.946 1.00 89.81 321 VAL A C 1
ATOM 2633 O O . VAL A 1 321 ? 2.067 -29.338 -7.950 1.00 89.81 321 VAL A O 1
ATOM 2636 N N . TYR A 1 322 ? 0.055 -29.822 -7.079 1.00 83.44 322 TYR A N 1
ATOM 2637 C CA . TYR A 1 322 ? 0.571 -30.632 -5.968 1.00 83.44 322 TYR A CA 1
ATOM 2638 C C . TYR A 1 322 ? 0.279 -32.134 -6.080 1.00 83.44 322 TYR A C 1
ATOM 2640 O O . TYR A 1 322 ? 0.649 -32.872 -5.162 1.00 83.44 322 TYR A O 1
ATOM 2648 N N . THR A 1 323 ? -0.352 -32.588 -7.165 1.00 67.06 323 THR A N 1
ATOM 2649 C CA . THR A 1 323 ? -0.678 -34.010 -7.400 1.00 67.06 323 THR A CA 1
ATOM 2650 C C . THR A 1 323 ? 0.108 -34.562 -8.576 1.00 67.06 323 THR A C 1
ATOM 2652 O O . THR A 1 323 ? 0.563 -35.723 -8.472 1.00 67.06 323 THR A O 1
#

Sequence (323 aa):
EEYNKHIELFNRGSYKQIKSLLKQVEEFYLNMPYPACDMNRNENCSGDFIYNSKNCNNCFTTVESEDCSFVFEGGRNFNSQDLYAVYDCSGLVYQAVNSTGLYNSAFIIESHNCSDSFYLMNCYQTKNSFGCVGTRNAEYCILNKQYNKDDYLTICKKIIEQFKESGTWGDFFPKKLSAFGYNETTAQLYFPLNKDQALSIGAWWEDYEKANKATAKTIKSSELPDHIDQIDLSLSEQTIICEDTNLPFRLSKPEIHLYKKFKLPIPRKHPNQRHLEMLKWRNQPDLYTRTCINCNKETPSSFSPERKEIVYCQDCFFNEVYT

Secondary structure (DSSP, 8-state):
-HHHHHHHHT-TTBHHHHHHHHHHHHHHHHTSEEESS-EES-BS--EEEEES-BS-BSEEEEES-EEEES-SSEES-EEEESEEEEES-BS---SEEEEES-BS-EEEES-BS-BS-EEEES-EEEEEEES-BS-EEEEEEETTEE--HHHHHHHHHHHHHHHHHTT-TTPPPPGGG-SS-GGGSHHHHHS---HHHHHHTT-------------SSEEEGGGS-SBGGG--GGGGGSEEEPTTT--EE---HHHHHHHHHTT-PPPSS-HHHHHHHHHTTSPPS--EEEE-TTT--EEEESS-TT--SEEE-HHHHHHHHH-

Radius of gyration: 25.05 Å; Cα contacts (8 Å, |Δi|>4): 660; chains: 1; bounding box: 55×56×64 Å

Foldseek 3Di:
DVVVVVVVVCLQQFQVSVVVVVVVVVVVQQPDEDALADEDCEACEDFHCEEVEYCEYLEYDEYVEYCEYCEDHEYCYYVYYCEYCEYDAYDYEYHEYNEYLEECEYQYYCEYVEYCEYCEACEYVEYLEYNDYNHYVYYLYYPNDHDPPVVSVVVVVVVQVVCVVVVNNVPHDQQCPDPAACCPDCCCLQPNDDQVRCVVSRHHHDPDDDCLDFDPAEDELVRDDRGLVPDDLCQQVGWYQAPPPRRTDGDHSVRSVVCVVVRHYDDNHDPVVVVSVVCVVDQRSDWDWDQQPPPRDTDTGSDDPVDSHRYHHPVVSCVVPPD

pLDDT: mean 93.12, std 6.27, range [59.97, 98.69]

Solvent-accessible surface area (backbone atoms only — not comparable to full-atom values): 16809 Å² total; per-residue (Å²): 112,68,67,58,59,54,57,57,72,54,42,49,22,24,43,68,46,44,55,51,49,51,51,52,49,53,57,50,52,46,74,38,84,34,51,23,39,55,66,47,73,60,44,75,58,41,55,27,49,35,30,57,24,30,47,25,42,59,24,25,37,35,34,53,26,34,51,28,34,42,30,60,31,40,30,42,35,27,42,28,32,47,29,34,45,31,34,50,22,53,38,60,30,48,38,36,31,54,27,32,41,36,26,54,25,35,33,34,35,47,32,33,48,29,30,54,27,35,44,34,32,50,27,31,47,30,30,48,29,36,52,28,64,61,45,63,75,39,58,26,24,50,68,70,42,72,45,57,66,70,60,34,54,57,50,49,53,52,54,52,51,52,27,52,75,72,69,51,60,87,61,61,80,63,53,64,71,51,95,58,23,45,80,76,38,72,58,34,76,79,57,72,63,56,69,70,60,38,46,73,73,47,33,45,74,69,79,78,75,73,84,70,69,66,50,99,48,65,44,53,40,86,73,52,71,52,38,30,89,73,59,59,71,70,54,44,76,31,22,37,28,14,74,84,77,64,43,52,39,73,48,53,57,70,54,54,50,48,28,51,75,70,40,28,35,76,81,48,55,34,70,68,57,52,50,56,58,55,51,70,77,49,71,61,93,52,77,30,80,39,62,14,77,85,78,67,45,78,34,70,13,31,59,53,84,88,55,81,57,42,42,22,42,63,71,57,32,50,54,72,76,76,107

Mean predicted aligned error: 5.43 Å

Nearest PDB structures (foldseek):
  4ihh-assembly2_E  TM=3.079E-01  e=1.506E-03  Escherichia coli K-12
  4mzu-assembly1_F  TM=2.644E-01  e=9.688E-03  Shewanella denitrificans OS217
  2f9c-assembly1_A  TM=3.021E-01  e=3.567E-01  Salmonella enterica
  5t2y-assembly1_A  TM=1.683E-01  e=1.407E-01  Campylobacter jejuni subsp. jejuni NCTC 11168 = ATCC 700819
  6ckt-assembly1_A  TM=1.834E-01  e=1.181E-01  Legionella pneumophila subsp. pneumophila str. Philadelphia 1